Protein AF-A0A509EES0-F1 (afdb_monomer)

Sequence (246 aa):
MKYTLEHSQSNIVMNLSTSIITVLLTFLCTGLMANWLIQRWQYRNWLNQQRFLGAEKQYEALKAVADDISKVSAKRLSAMFRVLSALDQSADRLEERRKIYSDAVDEWNQNINSFQYKTTLYFNWGMTQRLEHDINENFVKIGGRIERNIRIKQINDQAKISDKQEILSQLFKLQGILGNFHRDMLNVVLQKQASTYQGVEIGYNESDLQYFSTWQLIKALFITRVELFRIVLTSFELEKPARRRH

Mean predicted aligned error: 11.15 Å

Nearest PDB structures (foldseek):
  3ja6-assembly1_I  TM=2.859E-01  e=3.454E+00  Escherichia coli
  6ixg-assembly2_B  TM=2.401E-01  e=4.022E+00  Homo sapiens

Foldseek 3Di:
DVVVVVVVVVVVVVVVVVVVVVVVVCCVVCVVVVVVVVVVVVVVVVVVVVVLVVLVVLLVLLVVLLVLCLVLLVQLLVLLVLLLVCLLPDPVSNVVSVVSNVVSVVSCVVCLVVSLVSCCVNPNNVLSCCCVPVAVVLSVVLVVLSVVSSVVCVVPVPDDDPCSVVSVVSSVVNVVSSVVSSVVSVVSSVVSVCLSPVADKDFPDPVCVQLDDPVLVVVLVVDPDSRPDIDGHHPVSVVDRNDDDD

Secondary structure (DSSP, 8-state):
-HHHHHHHHHHHHHHHHHHHHHHHHHHHHHHHHHHHHHHHHHHHHHHHHHHHHHHHHHHHHHHHHHHHHHHHHHHHHHHHHHHHHHTTS-HHHHHHHHHHHHHHHHHHHHHHHHHHHHHHHHT-HHHHHHIIIIIIHHHHHHHHHHHHHHHHHHH-TT---TTHHHHHHHHHHHHHHHHHHHHHHHHHHHHHHIIIII-EEEES-GGGGGGS-HHHHHHHTT-S-GGG-EEEE-HHHHTS------

pLDDT: mean 85.59, std 13.34, range [32.16, 98.5]

Structure (mmCIF, N/CA/C/O backbone):
data_AF-A0A509EES0-F1
#
_entry.id   AF-A0A509EES0-F1
#
loop_
_atom_site.group_PDB
_atom_site.id
_atom_site.type_symbol
_atom_site.label_atom_id
_atom_site.label_alt_id
_atom_site.label_comp_id
_atom_site.label_asym_id
_atom_site.label_entity_id
_atom_site.label_seq_id
_atom_site.pdbx_PDB_ins_code
_atom_site.Cartn_x
_atom_site.Cartn_y
_atom_site.Cartn_z
_atom_site.occupancy
_atom_site.B_iso_or_equiv
_atom_site.auth_seq_id
_atom_site.auth_comp_id
_atom_site.auth_asym_id
_atom_site.auth_atom_id
_atom_site.pdbx_PDB_model_num
ATOM 1 N N . MET A 1 1 ? 76.325 8.258 -63.175 1.00 55.00 1 MET A N 1
ATOM 2 C CA . MET A 1 1 ? 76.206 8.164 -61.700 1.00 55.00 1 MET A CA 1
ATOM 3 C C . MET A 1 1 ? 75.309 9.248 -61.077 1.00 55.00 1 MET A C 1
ATOM 5 O O . MET A 1 1 ? 74.627 8.934 -60.116 1.00 55.00 1 MET A O 1
ATOM 9 N N . LYS A 1 2 ? 75.233 10.481 -61.622 1.00 51.97 2 LYS A N 1
ATOM 10 C CA . LYS A 1 2 ? 74.296 11.534 -61.153 1.00 51.97 2 LYS A CA 1
ATOM 11 C C . LYS A 1 2 ? 72.806 11.241 -61.431 1.00 51.97 2 LYS A C 1
ATOM 13 O O . LYS A 1 2 ? 71.990 11.374 -60.531 1.00 51.97 2 LYS A O 1
ATOM 18 N N . TYR A 1 3 ? 72.474 10.738 -62.624 1.00 51.16 3 TYR A N 1
ATOM 19 C CA . TYR A 1 3 ? 71.086 10.443 -63.032 1.00 51.16 3 TYR A CA 1
ATOM 20 C C . TYR A 1 3 ? 70.370 9.388 -62.163 1.00 51.16 3 TYR A C 1
ATOM 22 O O . TYR A 1 3 ? 69.174 9.485 -61.913 1.00 51.16 3 TYR A O 1
ATOM 30 N N . THR A 1 4 ? 71.098 8.391 -61.653 1.00 53.81 4 THR A N 1
ATOM 31 C CA . THR A 1 4 ? 70.551 7.338 -60.780 1.00 53.81 4 THR A CA 1
ATOM 32 C C . THR A 1 4 ? 70.280 7.822 -59.352 1.00 53.81 4 THR A C 1
ATOM 34 O O . THR A 1 4 ? 69.382 7.305 -58.695 1.00 53.81 4 THR A O 1
ATOM 37 N N . LEU A 1 5 ? 71.014 8.835 -58.875 1.00 53.72 5 LEU A N 1
ATOM 38 C CA . LEU A 1 5 ? 70.819 9.418 -57.543 1.00 53.72 5 LEU A CA 1
ATOM 39 C C . LEU A 1 5 ? 69.618 10.376 -57.504 1.00 53.72 5 LEU A C 1
ATOM 41 O O . LEU A 1 5 ? 68.855 10.335 -56.544 1.00 53.72 5 LEU A O 1
ATOM 45 N N . GLU A 1 6 ? 69.388 11.165 -58.557 1.00 54.53 6 GLU A N 1
ATOM 46 C CA . GLU A 1 6 ? 68.224 12.066 -58.646 1.00 54.53 6 GLU A CA 1
ATOM 47 C C . GLU A 1 6 ? 66.898 11.305 -58.803 1.00 54.53 6 GLU A C 1
ATOM 49 O O . GLU A 1 6 ? 65.918 11.636 -58.136 1.00 54.53 6 GLU A O 1
ATOM 54 N N . HIS A 1 7 ? 66.864 10.229 -59.600 1.00 55.75 7 HIS A N 1
ATOM 55 C CA . HIS A 1 7 ? 65.686 9.351 -59.679 1.00 55.75 7 HIS A CA 1
ATOM 56 C C . HIS A 1 7 ? 65.427 8.598 -58.367 1.00 55.75 7 HIS A C 1
ATOM 58 O O . HIS A 1 7 ? 64.277 8.454 -57.951 1.00 55.75 7 HIS A O 1
ATOM 64 N N . SER A 1 8 ? 66.483 8.166 -57.670 1.00 55.56 8 SER A N 1
ATOM 65 C CA . SER A 1 8 ? 66.342 7.548 -56.349 1.00 55.56 8 SER A CA 1
ATOM 66 C C . SER A 1 8 ? 65.801 8.536 -55.310 1.00 55.56 8 SER A C 1
ATOM 68 O O . SER A 1 8 ? 64.933 8.164 -54.527 1.00 55.56 8 SER A O 1
ATOM 70 N N . GLN A 1 9 ? 66.269 9.789 -55.299 1.00 57.28 9 GLN A N 1
ATOM 71 C CA . GLN A 1 9 ? 65.774 10.814 -54.372 1.00 57.28 9 GLN A CA 1
ATOM 72 C C . GLN A 1 9 ? 64.338 11.254 -54.694 1.00 57.28 9 GLN A C 1
ATOM 74 O O . GLN A 1 9 ? 63.533 11.401 -53.776 1.00 57.28 9 GLN A O 1
ATOM 79 N N . SER A 1 10 ? 63.981 11.384 -55.976 1.00 60.41 10 SER A N 1
ATOM 80 C CA . SER A 1 10 ? 62.613 11.690 -56.417 1.00 60.41 10 SER A CA 1
ATOM 81 C C . SER A 1 10 ? 61.603 10.627 -55.960 1.00 60.41 10 SER A C 1
ATOM 83 O O . SER A 1 10 ? 60.573 10.970 -55.379 1.00 60.41 10 SER A O 1
ATOM 85 N N . ASN A 1 11 ? 61.930 9.341 -56.117 1.00 60.84 11 ASN A N 1
ATOM 86 C CA . ASN A 1 11 ? 61.068 8.240 -55.678 1.00 60.84 11 ASN A CA 1
ATOM 87 C C . ASN A 1 11 ? 60.929 8.163 -54.148 1.00 60.84 11 ASN A C 1
ATOM 89 O O . ASN A 1 11 ? 59.848 7.865 -53.644 1.00 60.84 11 ASN A O 1
ATOM 93 N N . ILE A 1 12 ? 61.988 8.471 -53.390 1.00 61.66 12 ILE A N 1
ATOM 94 C CA . ILE A 1 12 ? 61.930 8.521 -51.918 1.00 61.66 12 ILE A CA 1
ATOM 95 C C . ILE A 1 12 ? 60.986 9.637 -51.451 1.00 61.66 12 ILE A C 1
ATOM 97 O O . ILE A 1 12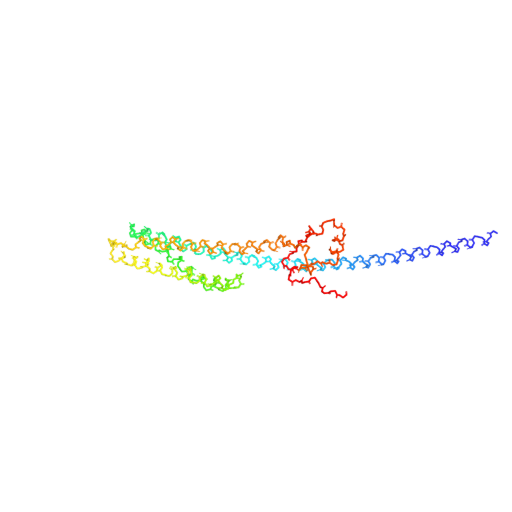 ? 60.141 9.398 -50.590 1.00 61.66 12 ILE A O 1
ATOM 101 N N . VAL A 1 13 ? 61.071 10.832 -52.041 1.00 62.31 13 VAL A N 1
ATOM 102 C CA . VAL A 1 13 ? 60.193 11.964 -51.695 1.00 62.31 13 VAL A CA 1
ATOM 103 C C . VAL A 1 13 ? 58.735 11.687 -52.087 1.00 62.31 13 VAL A C 1
ATOM 105 O O . VAL A 1 13 ? 57.824 12.021 -51.331 1.00 62.31 13 VAL A O 1
ATOM 108 N N . MET A 1 14 ? 58.501 11.022 -53.223 1.00 62.16 14 MET A N 1
ATOM 109 C CA . MET A 1 14 ? 57.161 10.640 -53.692 1.00 62.16 14 MET A CA 1
ATOM 110 C C . MET A 1 14 ? 56.516 9.536 -52.825 1.00 62.16 14 MET A C 1
ATOM 112 O O . MET A 1 14 ? 55.315 9.568 -52.555 1.00 62.16 14 MET A O 1
ATOM 116 N N . ASN A 1 15 ? 57.311 8.593 -52.312 1.00 69.25 15 ASN A N 1
ATOM 117 C CA . ASN A 1 15 ? 56.849 7.567 -51.368 1.00 69.25 15 ASN A CA 1
ATOM 118 C C . ASN A 1 15 ? 56.617 8.130 -49.953 1.00 69.25 15 ASN A C 1
ATOM 120 O O . ASN A 1 15 ? 55.712 7.693 -49.238 1.00 69.25 15 ASN A O 1
ATOM 124 N N . LEU A 1 16 ? 57.406 9.126 -49.540 1.00 72.56 16 LEU A N 1
ATOM 125 C CA . LEU A 1 16 ? 57.240 9.791 -48.248 1.00 72.56 16 LEU A CA 1
ATOM 126 C C . LEU A 1 16 ? 55.964 10.647 -48.221 1.00 72.56 16 LEU A C 1
ATOM 128 O O . LEU A 1 16 ? 55.210 10.595 -47.252 1.00 72.56 16 LEU A O 1
ATOM 132 N N . SER A 1 17 ? 55.681 11.389 -49.296 1.00 76.56 17 SER A N 1
ATOM 133 C CA . SER A 1 17 ? 54.475 12.218 -49.405 1.00 76.56 17 SER A CA 1
ATOM 134 C C . SER A 1 17 ? 53.193 11.382 -49.439 1.00 76.56 17 SER A C 1
ATOM 136 O O . SER A 1 17 ? 52.249 11.682 -48.710 1.00 76.56 17 SER A O 1
ATOM 138 N N . THR A 1 18 ? 53.174 10.282 -50.194 1.00 81.50 18 THR A N 1
ATOM 139 C CA . THR A 1 18 ? 52.048 9.331 -50.208 1.00 81.50 18 THR A CA 1
ATOM 140 C C . THR A 1 18 ? 51.841 8.654 -48.851 1.00 81.50 18 THR A C 1
ATOM 142 O O . THR A 1 18 ? 50.700 8.523 -48.406 1.00 81.50 18 THR A O 1
ATOM 145 N N . SER A 1 19 ? 52.915 8.307 -48.135 1.00 80.69 19 SER A N 1
ATOM 146 C CA . SER A 1 19 ? 52.828 7.745 -46.778 1.00 80.69 19 SER A CA 1
ATOM 147 C C . SER A 1 19 ? 52.247 8.745 -45.773 1.00 80.69 19 SER A C 1
ATOM 149 O O . SER A 1 19 ? 51.333 8.404 -45.026 1.00 80.69 19 SER A O 1
ATOM 151 N N . ILE A 1 20 ? 52.712 9.999 -45.790 1.00 84.06 20 ILE A N 1
ATOM 152 C CA . ILE A 1 20 ? 52.204 11.068 -44.913 1.00 84.06 20 ILE A CA 1
ATOM 153 C C . ILE A 1 20 ? 50.717 11.337 -45.184 1.00 84.06 20 ILE A C 1
ATOM 155 O O . ILE A 1 20 ? 49.924 11.425 -44.246 1.00 84.06 20 ILE A O 1
ATOM 159 N N . ILE A 1 21 ? 50.323 11.409 -46.458 1.00 84.81 21 ILE A N 1
ATOM 160 C CA . ILE A 1 21 ? 48.924 11.594 -46.866 1.00 84.81 21 ILE A CA 1
ATOM 161 C C . ILE A 1 21 ? 48.061 10.415 -46.403 1.00 84.81 21 ILE A C 1
ATOM 163 O O . ILE A 1 21 ? 46.971 10.627 -45.876 1.00 84.81 21 ILE A O 1
ATOM 167 N N . THR A 1 22 ? 48.554 9.182 -46.534 1.00 84.25 22 THR A N 1
ATOM 168 C CA . THR A 1 22 ? 47.832 7.973 -46.104 1.00 84.25 22 THR A CA 1
ATOM 169 C C . THR A 1 22 ? 47.653 7.935 -44.588 1.00 84.25 22 THR A C 1
ATOM 171 O O . THR A 1 22 ? 46.562 7.625 -44.110 1.00 84.25 22 THR A O 1
ATOM 174 N N . VAL A 1 23 ? 48.678 8.306 -43.815 1.00 84.75 23 VAL A N 1
ATOM 175 C CA . VAL A 1 23 ? 48.591 8.410 -42.349 1.00 84.75 23 VAL A CA 1
ATOM 176 C C . VAL A 1 23 ? 47.583 9.485 -41.936 1.00 84.75 23 VAL A C 1
ATOM 178 O O . VAL A 1 23 ? 46.737 9.221 -41.083 1.00 84.75 23 VAL A O 1
ATOM 181 N N . LEU A 1 24 ? 47.602 10.658 -42.577 1.00 85.12 24 LEU A N 1
ATOM 182 C CA . LEU A 1 24 ? 46.637 11.735 -42.322 1.00 85.12 24 LEU A CA 1
ATOM 183 C C . LEU A 1 24 ? 45.200 11.327 -42.668 1.00 85.12 24 LEU A C 1
ATOM 185 O O . LEU A 1 24 ? 44.293 11.546 -41.866 1.00 85.12 24 LEU A O 1
ATOM 189 N N . LEU A 1 25 ? 44.985 10.696 -43.824 1.00 82.75 25 LEU A N 1
ATOM 190 C CA . LEU A 1 25 ? 43.675 10.185 -44.237 1.00 82.75 25 LEU A CA 1
ATOM 191 C C . LEU A 1 25 ? 43.171 9.094 -43.295 1.00 82.75 25 LEU A C 1
ATOM 193 O O . LEU A 1 25 ? 42.002 9.110 -42.917 1.00 82.75 25 LEU A O 1
ATOM 197 N N . THR A 1 26 ? 44.046 8.182 -42.871 1.00 82.56 26 THR A N 1
ATOM 198 C CA . THR A 1 26 ? 43.695 7.114 -41.927 1.00 82.56 26 THR A CA 1
ATOM 199 C C . THR A 1 26 ? 43.352 7.696 -40.561 1.00 82.56 26 THR A C 1
ATOM 201 O O . THR A 1 26 ? 42.361 7.289 -39.959 1.00 82.56 26 THR A O 1
ATOM 204 N N . PHE A 1 27 ? 44.109 8.687 -40.086 1.00 83.25 27 PHE A N 1
ATOM 205 C CA . PHE A 1 27 ? 43.839 9.384 -38.831 1.00 83.25 27 PHE A CA 1
ATOM 206 C C . PHE A 1 27 ? 42.516 10.156 -38.876 1.00 83.25 27 PHE A C 1
ATOM 208 O O . PHE A 1 27 ? 41.719 10.052 -37.947 1.00 83.25 27 PHE A O 1
ATOM 215 N N . LEU A 1 28 ? 42.234 10.868 -39.970 1.00 82.38 28 LEU A N 1
ATOM 216 C CA . LEU A 1 28 ? 40.969 11.578 -40.157 1.00 82.38 28 LEU A CA 1
ATOM 217 C C . LEU A 1 28 ? 39.788 10.611 -40.253 1.00 82.38 28 LEU A C 1
ATOM 219 O O . LEU A 1 28 ? 38.801 10.792 -39.548 1.00 82.38 28 LEU A O 1
ATOM 223 N N . CYS A 1 29 ? 39.889 9.554 -41.061 1.00 79.06 29 CYS A N 1
ATOM 224 C CA . CYS A 1 29 ? 38.816 8.570 -41.193 1.00 79.06 29 CYS A CA 1
ATOM 225 C C . CYS A 1 29 ? 38.572 7.839 -39.870 1.00 79.06 29 CYS A C 1
ATOM 227 O O . CYS A 1 29 ? 37.435 7.761 -39.413 1.00 79.06 29 CYS A O 1
ATOM 229 N N . THR A 1 30 ? 39.631 7.369 -39.208 1.00 84.44 30 THR A N 1
ATOM 230 C CA . THR A 1 30 ? 39.516 6.651 -37.931 1.00 84.44 30 THR A CA 1
ATOM 231 C C . THR A 1 30 ? 39.024 7.577 -36.826 1.00 84.44 30 THR A C 1
ATOM 233 O O . THR A 1 30 ? 38.130 7.199 -36.080 1.00 84.44 30 THR A O 1
ATOM 236 N N . GLY A 1 31 ? 39.540 8.804 -36.739 1.00 82.88 31 GLY A N 1
ATOM 237 C CA . GLY A 1 31 ? 39.134 9.789 -35.738 1.00 82.88 31 GLY A CA 1
ATOM 238 C C . GLY A 1 31 ? 37.682 10.230 -35.905 1.00 82.88 31 GLY A C 1
ATOM 239 O O . GLY A 1 31 ? 36.932 10.239 -34.930 1.00 82.88 31 GLY A O 1
ATOM 240 N N . LEU A 1 32 ? 37.247 10.525 -37.134 1.00 85.44 32 LEU A N 1
ATOM 241 C CA . LEU A 1 32 ? 35.862 10.907 -37.417 1.00 85.44 32 LEU A CA 1
ATOM 242 C C . LEU A 1 32 ? 34.896 9.736 -37.208 1.00 85.44 32 LEU A C 1
ATOM 244 O O . LEU A 1 32 ? 33.858 9.921 -36.572 1.00 85.44 32 LEU A O 1
ATOM 248 N N . MET A 1 33 ? 35.238 8.529 -37.673 1.00 81.62 33 MET A N 1
ATOM 249 C CA . MET A 1 33 ? 34.402 7.339 -37.474 1.00 81.62 33 MET A CA 1
ATOM 250 C C . MET A 1 33 ? 34.337 6.924 -36.003 1.00 81.62 33 MET A C 1
ATOM 252 O O . MET A 1 33 ? 33.251 6.617 -35.511 1.00 81.62 33 MET A O 1
ATOM 256 N N . ALA A 1 34 ? 35.461 6.952 -35.282 1.00 81.38 34 ALA A N 1
ATOM 257 C CA . ALA A 1 34 ? 35.501 6.648 -33.855 1.00 81.38 34 ALA A CA 1
ATOM 258 C C . ALA A 1 34 ? 34.699 7.678 -33.058 1.00 81.38 34 ALA A C 1
ATOM 260 O O . ALA A 1 34 ? 33.857 7.295 -32.250 1.00 81.38 34 ALA A O 1
ATOM 261 N N . ASN A 1 35 ? 34.887 8.973 -33.324 1.00 88.00 35 ASN A N 1
ATOM 262 C CA . ASN A 1 35 ? 34.137 10.031 -32.653 1.00 88.00 35 ASN A CA 1
ATOM 263 C C . ASN A 1 35 ? 32.631 9.922 -32.937 1.00 88.00 35 ASN A C 1
ATOM 265 O O . ASN A 1 35 ? 31.824 9.980 -32.013 1.00 88.00 35 ASN A O 1
ATOM 269 N N . TRP A 1 36 ? 32.238 9.675 -34.189 1.00 85.06 36 TRP A N 1
ATOM 270 C CA . TRP A 1 36 ? 30.836 9.462 -34.548 1.00 85.06 36 TRP A CA 1
ATOM 271 C C . TRP A 1 36 ? 30.230 8.240 -33.843 1.00 85.06 36 TRP A C 1
ATOM 273 O O . TRP A 1 36 ? 29.123 8.315 -33.301 1.00 85.06 36 TRP A O 1
ATOM 283 N N . LEU A 1 37 ? 30.962 7.122 -33.796 1.00 85.06 37 LEU A N 1
ATOM 284 C CA . LEU A 1 37 ? 30.531 5.905 -33.108 1.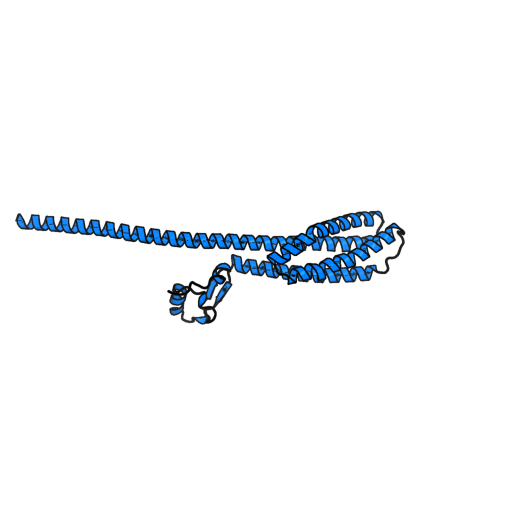00 85.06 37 LEU A CA 1
ATOM 285 C C . LEU A 1 37 ? 30.375 6.142 -31.600 1.00 85.06 37 LEU A C 1
ATOM 287 O O . LEU A 1 37 ? 29.356 5.755 -31.024 1.00 85.06 37 LEU A O 1
ATOM 291 N N . ILE A 1 38 ? 31.351 6.812 -30.979 1.00 84.81 38 ILE A N 1
ATOM 292 C CA . ILE A 1 38 ? 31.336 7.172 -29.557 1.00 84.81 38 ILE A CA 1
ATOM 293 C C . ILE A 1 38 ? 30.139 8.071 -29.258 1.00 84.81 38 ILE A C 1
ATOM 295 O O . ILE A 1 38 ? 29.371 7.760 -28.352 1.00 84.81 38 ILE A O 1
ATOM 299 N N . GLN A 1 39 ? 29.920 9.130 -30.038 1.00 83.19 39 GLN A N 1
ATOM 300 C CA . GLN A 1 39 ? 28.789 10.041 -29.844 1.00 83.19 39 GLN A CA 1
ATOM 301 C C . GLN A 1 39 ? 27.448 9.318 -29.971 1.00 83.19 39 GLN A C 1
ATOM 303 O O . GLN A 1 39 ? 26.553 9.496 -29.143 1.00 83.19 39 GLN A O 1
ATOM 308 N N . ARG A 1 40 ? 27.304 8.445 -30.974 1.00 77.50 40 ARG A N 1
ATOM 309 C CA . ARG A 1 40 ? 26.074 7.670 -31.163 1.00 77.50 40 ARG A CA 1
ATOM 310 C C . ARG A 1 40 ? 25.836 6.680 -30.023 1.00 77.50 40 ARG A C 1
ATOM 312 O O . ARG A 1 40 ? 24.689 6.490 -29.612 1.00 77.50 40 ARG A O 1
ATOM 319 N N . TRP A 1 41 ? 26.897 6.072 -29.498 1.00 75.38 41 TRP A N 1
ATOM 320 C CA . TRP A 1 41 ? 26.831 5.190 -28.335 1.00 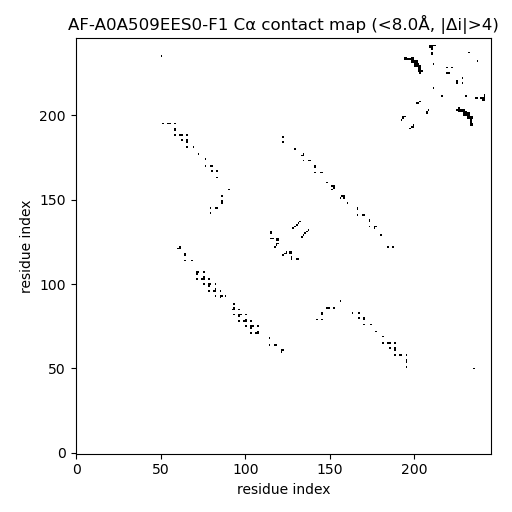75.38 41 TRP A CA 1
ATOM 321 C C . TRP A 1 41 ? 26.489 5.955 -27.050 1.00 75.38 41 TRP A C 1
ATOM 323 O O . TRP A 1 41 ? 25.576 5.546 -26.333 1.00 75.38 41 TRP A O 1
ATOM 333 N N . GLN A 1 42 ? 27.133 7.100 -26.804 1.00 77.06 42 GLN A N 1
ATOM 334 C CA . GLN A 1 42 ? 26.853 7.979 -25.665 1.00 77.06 42 GLN A CA 1
ATOM 335 C C . GLN A 1 42 ? 25.407 8.471 -25.674 1.00 77.06 42 GLN A C 1
ATOM 337 O O . GLN A 1 42 ? 24.722 8.360 -24.661 1.00 77.06 42 GLN A O 1
ATOM 342 N N . TYR A 1 43 ? 24.904 8.931 -26.822 1.00 76.75 43 TYR A N 1
ATOM 343 C CA . TYR A 1 43 ? 23.514 9.365 -26.953 1.00 76.75 43 TYR A CA 1
ATOM 344 C C . TYR A 1 43 ? 22.521 8.233 -26.650 1.00 76.75 43 TYR A C 1
ATOM 346 O O . TYR A 1 43 ? 21.537 8.435 -25.937 1.00 76.75 43 TYR A O 1
ATOM 354 N N . ARG A 1 44 ? 22.785 7.017 -27.150 1.00 71.50 44 ARG A N 1
ATOM 355 C CA . ARG A 1 44 ? 21.942 5.846 -26.864 1.00 71.50 44 ARG A CA 1
ATOM 356 C C . ARG A 1 44 ? 21.953 5.491 -25.377 1.00 71.50 44 ARG A C 1
ATOM 358 O O . ARG A 1 44 ? 20.893 5.236 -24.813 1.00 71.50 44 ARG A O 1
ATOM 365 N N . ASN A 1 45 ? 23.125 5.496 -24.749 1.00 71.62 45 ASN A N 1
ATOM 366 C CA . ASN A 1 45 ? 23.251 5.218 -23.322 1.00 71.62 45 ASN A CA 1
ATOM 367 C C . ASN A 1 45 ? 22.550 6.279 -22.474 1.00 71.62 45 ASN A C 1
ATOM 369 O O . ASN A 1 45 ? 21.819 5.921 -21.558 1.00 71.62 45 ASN A O 1
ATOM 373 N N . TRP A 1 46 ? 22.707 7.558 -22.817 1.00 76.00 46 TRP A N 1
ATOM 374 C CA . TRP A 1 46 ? 22.023 8.659 -22.142 1.00 76.00 46 TRP A CA 1
ATOM 375 C C . TRP A 1 46 ? 20.497 8.513 -22.218 1.00 76.00 46 TRP A C 1
ATOM 377 O O . TRP A 1 46 ? 19.812 8.616 -21.204 1.00 76.00 46 TRP A O 1
ATOM 387 N N . LEU A 1 47 ? 19.951 8.181 -23.395 1.00 73.88 47 LEU A N 1
ATOM 388 C CA . LEU A 1 47 ? 18.517 7.916 -23.540 1.00 73.88 47 LEU A CA 1
ATOM 389 C 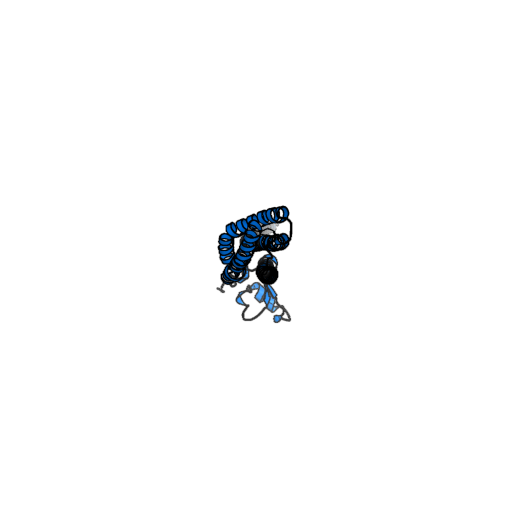C . LEU A 1 47 ? 18.043 6.748 -22.664 1.00 73.88 47 LEU A C 1
ATOM 391 O O . LEU A 1 47 ? 16.957 6.824 -22.091 1.00 73.88 47 LEU A O 1
ATOM 395 N N . ASN A 1 48 ? 18.827 5.674 -22.575 1.00 72.12 48 ASN A N 1
ATOM 396 C CA . ASN A 1 48 ? 18.492 4.521 -21.742 1.00 72.12 48 ASN A CA 1
ATOM 397 C C . ASN A 1 48 ? 18.548 4.872 -20.249 1.00 72.12 48 ASN A C 1
ATOM 399 O O . ASN A 1 48 ? 17.628 4.522 -19.516 1.00 72.12 48 ASN A O 1
ATOM 403 N N . GLN A 1 49 ? 19.560 5.630 -19.817 1.00 75.06 49 GLN A N 1
ATOM 404 C CA . GLN A 1 49 ? 19.658 6.145 -18.448 1.00 75.06 49 GLN A CA 1
ATOM 405 C C . GLN A 1 49 ? 18.455 7.022 -18.091 1.00 75.06 49 GLN A C 1
ATOM 407 O O . GLN A 1 49 ? 17.842 6.828 -17.047 1.00 75.06 49 GLN A O 1
ATOM 412 N N . GLN A 1 50 ? 18.052 7.932 -18.981 1.00 78.44 50 GLN A N 1
ATOM 413 C CA . GLN A 1 50 ? 16.912 8.814 -18.726 1.00 78.44 50 GLN A CA 1
ATOM 414 C C . GLN A 1 50 ? 15.589 8.044 -18.606 1.00 78.44 50 GLN A C 1
ATOM 416 O O . GLN A 1 50 ? 14.742 8.380 -17.778 1.00 78.44 50 GLN A O 1
ATOM 421 N N . ARG A 1 51 ? 15.401 6.997 -19.417 1.00 76.31 51 ARG A N 1
ATOM 422 C CA . ARG A 1 51 ? 14.222 6.122 -19.323 1.00 76.31 51 ARG A CA 1
ATOM 423 C C . ARG A 1 51 ? 14.226 5.298 -18.047 1.00 76.31 51 ARG A C 1
ATOM 425 O O . ARG A 1 51 ? 13.184 5.195 -17.409 1.00 76.31 51 ARG A O 1
ATOM 432 N N . PHE A 1 52 ? 15.383 4.757 -17.675 1.00 78.75 52 PHE A N 1
ATOM 433 C CA . PHE A 1 52 ? 15.555 4.032 -16.424 1.00 78.75 52 PHE A CA 1
ATOM 434 C C . PHE A 1 52 ? 15.194 4.913 -15.222 1.00 78.75 52 PHE A C 1
ATOM 436 O O . PHE A 1 52 ? 14.340 4.523 -14.437 1.00 78.75 52 PHE A O 1
ATOM 443 N N . LEU A 1 53 ? 15.725 6.139 -15.150 1.00 81.19 53 LEU A N 1
ATOM 444 C CA . LEU A 1 53 ? 15.388 7.105 -14.094 1.00 81.19 53 LEU A CA 1
ATOM 445 C C . LEU A 1 53 ? 13.883 7.413 -14.041 1.00 81.19 53 LEU A C 1
ATOM 447 O O . LEU A 1 53 ? 13.299 7.544 -12.966 1.00 81.19 53 LEU A O 1
ATOM 451 N N . GLY A 1 54 ? 13.232 7.514 -15.203 1.00 83.50 54 GLY A N 1
ATOM 452 C CA . GLY A 1 54 ? 11.781 7.679 -15.281 1.00 83.50 54 GLY A CA 1
ATOM 453 C C . GLY A 1 54 ? 11.012 6.480 -14.713 1.00 83.50 54 GLY A C 1
ATOM 454 O O . GLY A 1 54 ? 10.078 6.665 -13.932 1.00 83.50 54 GLY A O 1
ATOM 455 N N . ALA A 1 55 ? 11.410 5.261 -15.082 1.00 83.50 55 ALA A N 1
ATOM 456 C CA . ALA A 1 55 ? 10.798 4.021 -14.605 1.00 83.50 55 ALA A CA 1
ATOM 457 C C . ALA A 1 55 ? 11.036 3.796 -13.104 1.00 83.50 55 ALA A C 1
ATOM 459 O O . ALA A 1 55 ? 10.104 3.443 -12.386 1.00 83.50 55 ALA A O 1
ATOM 460 N N . GLU A 1 56 ? 12.244 4.081 -12.622 1.00 86.38 56 GLU A N 1
ATOM 461 C CA . GLU A 1 56 ? 12.610 4.045 -11.207 1.00 86.38 56 GLU A CA 1
ATOM 462 C C . GLU A 1 56 ? 11.749 5.011 -10.390 1.00 86.38 56 GLU A C 1
ATOM 464 O O . GLU A 1 56 ? 11.157 4.618 -9.389 1.00 86.38 56 GLU A O 1
ATOM 469 N N . LYS A 1 57 ? 11.556 6.247 -10.867 1.00 89.31 57 LYS A N 1
ATOM 470 C CA . LYS A 1 57 ? 10.671 7.213 -10.204 1.00 89.31 57 LYS A CA 1
ATOM 471 C C . LYS A 1 57 ? 9.219 6.728 -10.131 1.00 89.31 57 LYS A C 1
ATOM 473 O O . LYS A 1 57 ? 8.555 6.948 -9.121 1.00 89.31 57 LYS A O 1
ATOM 478 N N . GLN A 1 58 ? 8.713 6.087 -11.188 1.00 88.50 58 GLN A N 1
ATOM 479 C CA . GLN A 1 58 ? 7.371 5.491 -11.174 1.00 88.50 58 GLN A CA 1
ATOM 480 C C . GLN A 1 58 ? 7.276 4.328 -10.184 1.00 88.50 58 GLN A C 1
ATOM 482 O O . GLN A 1 58 ? 6.276 4.215 -9.481 1.00 88.50 58 GLN A O 1
ATOM 487 N N . TYR A 1 59 ? 8.299 3.475 -10.135 1.00 91.62 59 TYR A N 1
ATOM 488 C CA . TYR A 1 59 ? 8.384 2.363 -9.195 1.00 91.62 59 TYR A CA 1
ATOM 489 C C . TYR A 1 59 ? 8.407 2.852 -7.740 1.00 91.62 59 TYR A C 1
ATOM 491 O O . TYR A 1 59 ? 7.607 2.385 -6.934 1.00 91.62 59 TYR A O 1
ATOM 499 N N . GLU A 1 60 ? 9.247 3.834 -7.415 1.00 93.44 60 GLU A N 1
ATOM 500 C CA . GLU A 1 60 ? 9.311 4.407 -6.067 1.00 93.44 60 GLU A CA 1
ATOM 501 C C . GLU A 1 60 ? 7.989 5.079 -5.672 1.00 93.44 60 GLU A C 1
ATOM 503 O O . GLU A 1 60 ? 7.515 4.908 -4.551 1.00 93.44 60 GLU A O 1
ATOM 508 N N . ALA A 1 61 ? 7.331 5.779 -6.603 1.00 93.56 61 ALA A N 1
ATOM 509 C CA . ALA A 1 61 ? 6.009 6.347 -6.354 1.00 93.56 61 ALA A CA 1
ATOM 510 C C . ALA A 1 61 ? 4.952 5.260 -6.094 1.00 93.56 61 ALA A C 1
ATOM 512 O O . ALA A 1 61 ? 4.191 5.362 -5.136 1.00 93.56 61 ALA A O 1
ATOM 513 N N . LEU A 1 62 ? 4.926 4.201 -6.908 1.00 95.12 62 LEU A N 1
ATOM 514 C CA . LEU A 1 62 ? 4.032 3.054 -6.742 1.00 95.12 62 LEU A CA 1
ATOM 515 C C . LEU A 1 62 ? 4.233 2.372 -5.378 1.00 95.12 62 LEU A C 1
ATOM 517 O O . LEU A 1 62 ? 3.263 2.105 -4.666 1.00 95.12 62 LEU A O 1
ATOM 521 N N . LYS A 1 63 ? 5.492 2.125 -5.006 1.00 96.38 63 LYS A N 1
ATOM 522 C CA . LYS A 1 63 ? 5.876 1.536 -3.721 1.00 96.38 63 LYS A CA 1
ATOM 523 C C . LYS A 1 63 ? 5.436 2.412 -2.551 1.00 96.38 63 LYS A C 1
ATOM 525 O O . LYS A 1 63 ? 4.791 1.911 -1.637 1.00 96.38 63 LYS A O 1
ATOM 530 N N . ALA A 1 64 ? 5.707 3.715 -2.614 1.00 96.75 64 ALA A N 1
ATOM 531 C CA . ALA A 1 64 ? 5.304 4.656 -1.573 1.00 96.75 64 ALA A CA 1
ATOM 532 C C . ALA A 1 64 ? 3.782 4.657 -1.357 1.00 96.75 64 ALA A C 1
ATOM 534 O O . ALA A 1 64 ? 3.321 4.661 -0.220 1.00 96.75 64 ALA A O 1
ATOM 535 N N . VAL A 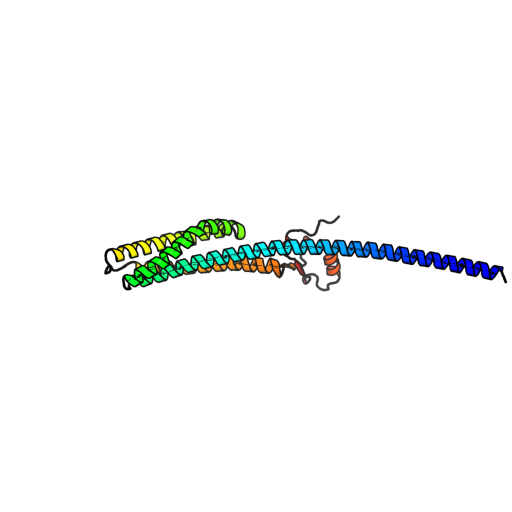1 65 ? 2.988 4.583 -2.432 1.00 96.69 65 VAL A N 1
ATOM 536 C CA . VAL A 1 65 ? 1.523 4.488 -2.328 1.00 96.69 65 VAL A CA 1
ATOM 537 C C . VAL A 1 65 ? 1.089 3.191 -1.644 1.00 96.69 65 VAL A C 1
ATOM 539 O O . VAL A 1 65 ? 0.225 3.235 -0.768 1.00 96.69 65 VAL A O 1
ATOM 542 N N . ALA A 1 66 ? 1.683 2.051 -2.012 1.00 96.94 66 ALA A N 1
ATOM 543 C CA . ALA A 1 66 ? 1.385 0.769 -1.374 1.00 96.94 66 ALA A CA 1
ATOM 544 C C . ALA A 1 66 ? 1.714 0.790 0.128 1.00 96.94 66 ALA A C 1
ATOM 546 O O . ALA A 1 66 ? 0.902 0.344 0.946 1.00 96.94 66 ALA A O 1
ATOM 547 N N . ASP A 1 67 ? 2.880 1.330 0.486 1.00 97.19 67 ASP A N 1
ATOM 548 C CA . ASP A 1 67 ? 3.358 1.422 1.865 1.00 97.19 67 ASP A CA 1
ATOM 549 C C . ASP A 1 67 ? 2.481 2.364 2.703 1.00 97.19 67 ASP A C 1
ATOM 551 O O . ASP A 1 67 ? 2.067 2.000 3.807 1.00 97.19 67 ASP A O 1
ATOM 555 N N . ASP A 1 68 ? 2.126 3.537 2.167 1.00 97.06 68 ASP A N 1
ATOM 556 C CA . ASP A 1 68 ? 1.258 4.512 2.835 1.00 97.06 68 ASP A CA 1
ATOM 557 C C . ASP A 1 68 ? -0.123 3.916 3.142 1.00 97.06 68 ASP A C 1
ATOM 559 O O . ASP A 1 68 ? -0.585 3.961 4.288 1.00 97.06 68 ASP A O 1
ATOM 563 N N . ILE A 1 69 ? -0.774 3.307 2.142 1.00 97.69 69 ILE A N 1
ATOM 564 C CA . ILE A 1 69 ? -2.094 2.684 2.319 1.00 97.69 69 ILE A CA 1
ATOM 565 C C . ILE A 1 69 ? -2.009 1.549 3.342 1.00 97.69 69 ILE A C 1
ATOM 567 O O . ILE A 1 69 ? -2.860 1.450 4.234 1.00 97.69 69 ILE A O 1
ATOM 571 N N . SER A 1 70 ? -0.966 0.720 3.257 1.00 97.06 70 SER A N 1
ATOM 572 C CA . SER A 1 70 ? -0.764 -0.402 4.176 1.00 97.06 70 SER A CA 1
ATOM 573 C C . SER A 1 70 ? -0.571 0.069 5.614 1.00 97.06 70 SER A C 1
ATOM 575 O O . SER A 1 70 ? -1.171 -0.479 6.540 1.00 97.06 70 SER A O 1
ATOM 577 N N . LYS A 1 71 ? 0.224 1.121 5.814 1.00 97.75 71 LYS A N 1
ATOM 578 C CA . LYS A 1 71 ? 0.515 1.689 7.130 1.00 97.75 71 LYS A CA 1
ATOM 579 C C . LYS A 1 71 ? -0.730 2.296 7.775 1.00 97.75 71 LYS A C 1
ATOM 581 O O . LYS A 1 71 ? -1.031 1.975 8.927 1.00 97.75 71 LYS A O 1
ATOM 586 N N . VAL A 1 72 ? -1.457 3.151 7.053 1.00 98.19 72 VAL A N 1
ATOM 587 C CA . VAL A 1 72 ? -2.617 3.867 7.611 1.00 98.19 72 VAL A CA 1
ATOM 588 C C . VAL A 1 72 ? -3.787 2.908 7.860 1.00 98.19 72 VAL A C 1
ATOM 590 O O . VAL A 1 72 ? -4.390 2.944 8.936 1.00 98.19 72 VAL A O 1
ATOM 593 N N . SER A 1 73 ? -4.067 1.983 6.935 1.00 97.88 73 SER A N 1
ATOM 594 C CA . SER A 1 73 ? -5.119 0.971 7.131 1.00 97.88 73 SER A CA 1
ATOM 595 C C . SER A 1 73 ? -4.811 0.026 8.298 1.00 97.88 73 SER A C 1
ATOM 597 O O . SER A 1 73 ? -5.684 -0.227 9.133 1.00 97.88 73 SER A O 1
ATOM 599 N N . ALA A 1 74 ? -3.566 -0.455 8.421 1.00 97.69 74 ALA A N 1
ATOM 600 C CA . ALA A 1 74 ? -3.156 -1.332 9.515 1.00 97.69 74 ALA A CA 1
ATOM 601 C C . ALA A 1 74 ? -3.220 -0.620 10.872 1.00 97.69 74 ALA A C 1
ATOM 603 O O . ALA A 1 74 ? -3.661 -1.216 11.861 1.00 97.69 74 ALA A O 1
ATOM 604 N N . LYS A 1 75 ? -2.833 0.663 10.928 1.00 98.25 75 LYS A N 1
ATOM 605 C CA . LYS A 1 75 ? -2.957 1.484 12.138 1.00 98.25 75 LYS A CA 1
ATOM 606 C C . LYS A 1 75 ? -4.417 1.588 12.579 1.00 98.25 75 LYS A C 1
ATOM 608 O O . LYS A 1 75 ? -4.710 1.308 13.743 1.00 98.25 75 LYS A O 1
ATOM 613 N N . ARG A 1 76 ? -5.331 1.913 11.658 1.00 98.25 76 ARG A N 1
ATOM 614 C CA . ARG A 1 76 ? -6.771 1.986 11.946 1.00 98.25 76 ARG A CA 1
ATOM 615 C C . ARG A 1 76 ? -7.327 0.648 12.421 1.00 98.25 76 ARG A C 1
ATOM 617 O O . ARG A 1 76 ? -7.976 0.601 13.464 1.00 98.25 76 ARG A O 1
ATOM 624 N N . LEU A 1 77 ? -7.029 -0.441 11.714 1.00 98.50 77 LEU A N 1
ATOM 625 C CA . LEU A 1 77 ? -7.483 -1.783 12.085 1.00 98.50 77 LEU A CA 1
ATOM 626 C C . LEU A 1 77 ? -6.997 -2.180 13.490 1.00 98.50 77 LEU A C 1
ATOM 628 O O . LEU A 1 77 ? -7.781 -2.644 14.317 1.00 98.50 77 LEU A O 1
ATOM 632 N N . SER A 1 78 ? -5.717 -1.950 13.791 1.00 98.31 78 SER A N 1
ATOM 633 C CA . SER A 1 78 ? -5.137 -2.210 15.114 1.00 98.31 78 SER A CA 1
ATOM 634 C C . SER A 1 78 ? -5.825 -1.391 16.209 1.00 98.31 78 SER A C 1
ATOM 636 O O . SER A 1 78 ? -6.156 -1.921 17.272 1.00 98.31 78 SER A O 1
ATOM 638 N N . ALA A 1 79 ? -6.109 -0.113 15.944 1.00 98.31 79 ALA A N 1
ATOM 639 C CA . ALA A 1 79 ? -6.832 0.740 16.879 1.00 98.31 79 ALA A CA 1
ATOM 640 C C . ALA A 1 79 ? -8.269 0.242 17.126 1.00 98.31 79 ALA A C 1
ATOM 642 O O . ALA A 1 79 ? -8.703 0.217 18.278 1.00 98.31 79 ALA A O 1
ATOM 643 N N . MET A 1 80 ? -8.963 -0.253 16.093 1.00 98.50 80 MET A N 1
ATOM 644 C CA . MET A 1 80 ? -10.293 -0.868 16.226 1.00 98.50 80 MET A CA 1
ATOM 645 C C . MET A 1 80 ? -10.279 -2.110 17.124 1.00 98.50 80 MET A C 1
ATOM 647 O O . MET A 1 80 ? -11.112 -2.227 18.022 1.00 98.50 80 MET A O 1
ATOM 651 N N . PHE A 1 81 ? -9.312 -3.016 16.947 1.00 98.19 81 PHE A N 1
ATOM 652 C CA . PHE A 1 81 ? -9.159 -4.174 17.838 1.00 98.19 81 PHE A CA 1
ATOM 653 C C . PHE A 1 81 ? -8.898 -3.749 19.289 1.00 98.19 81 PHE A C 1
ATOM 655 O O . PHE A 1 81 ? -9.479 -4.308 20.226 1.00 98.19 81 PHE A O 1
ATOM 662 N N . ARG A 1 82 ? -8.033 -2.747 19.487 1.00 97.19 82 ARG A N 1
ATOM 663 C CA . ARG A 1 82 ? -7.652 -2.257 20.818 1.00 97.19 82 ARG A CA 1
ATOM 664 C C . ARG A 1 82 ? -8.817 -1.594 21.543 1.00 97.19 82 ARG A C 1
ATOM 666 O O . ARG A 1 82 ? -9.031 -1.902 22.713 1.00 97.19 82 ARG A O 1
ATOM 673 N N . VAL A 1 83 ? -9.578 -0.732 20.868 1.00 97.19 83 VAL A N 1
ATOM 674 C CA . VAL A 1 83 ? -10.730 -0.060 21.485 1.00 97.19 83 VAL A CA 1
ATOM 675 C C . VAL A 1 83 ? -11.865 -1.046 21.768 1.00 97.19 83 VAL A C 1
ATOM 677 O O . VAL A 1 83 ? -12.439 -1.010 22.851 1.00 97.19 83 VAL A O 1
ATOM 680 N N . LEU A 1 84 ? -12.111 -2.019 20.880 1.00 96.31 84 LEU A N 1
ATOM 681 C CA . LEU A 1 84 ? -13.091 -3.084 21.121 1.00 96.31 84 LEU A CA 1
ATOM 682 C C . LEU A 1 84 ? -12.722 -3.935 22.347 1.00 96.31 84 LEU A C 1
ATOM 684 O O . LEU A 1 84 ? -13.582 -4.312 23.144 1.00 96.31 84 LEU A O 1
ATOM 688 N N . SER A 1 85 ? -11.433 -4.231 22.512 1.00 94.38 85 SER A N 1
ATOM 689 C CA . SER A 1 85 ? -10.922 -4.967 23.674 1.00 94.38 85 SER A CA 1
ATOM 690 C C . SER A 1 85 ? -11.044 -4.158 24.967 1.00 94.38 85 SER A C 1
ATOM 692 O O . SER A 1 85 ? -11.270 -4.737 26.027 1.00 94.38 85 SER A O 1
ATOM 694 N N . ALA A 1 86 ? -10.938 -2.830 24.881 1.00 94.56 86 ALA A N 1
ATOM 695 C CA . ALA A 1 86 ? -11.052 -1.923 26.018 1.00 94.56 86 ALA A CA 1
ATOM 696 C C . ALA A 1 86 ? -12.491 -1.700 26.504 1.00 94.56 86 ALA A C 1
ATOM 698 O O . ALA A 1 86 ? -12.664 -1.202 27.609 1.00 94.56 86 ALA A O 1
ATOM 699 N N . LEU A 1 87 ? -13.515 -2.114 25.744 1.00 92.56 87 LEU A N 1
ATOM 700 C CA . LEU A 1 87 ? -14.920 -2.005 26.173 1.00 92.56 87 LEU A CA 1
ATOM 701 C C . LEU A 1 87 ? -15.234 -2.763 27.474 1.00 92.56 87 LEU A C 1
ATOM 703 O O . LEU A 1 87 ? -16.189 -2.409 28.155 1.00 92.56 87 LEU A O 1
ATOM 707 N N . ASP A 1 88 ? -14.455 -3.793 27.816 1.00 89.38 88 ASP A N 1
ATOM 708 C CA . ASP A 1 88 ? -14.634 -4.559 29.063 1.00 89.38 88 ASP A CA 1
ATOM 709 C C . ASP A 1 88 ? -13.643 -4.131 30.163 1.00 89.38 88 ASP A C 1
ATOM 711 O O . ASP A 1 88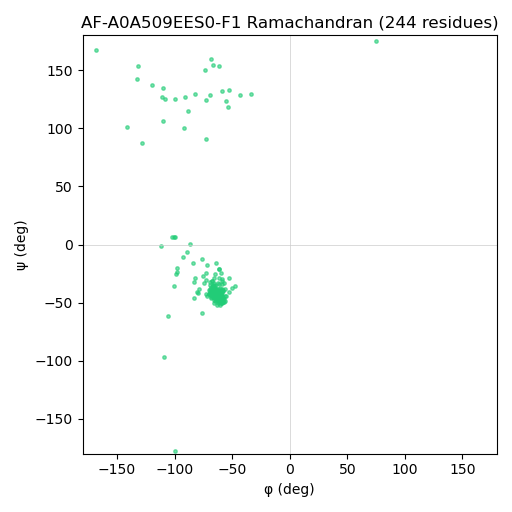 ? -13.529 -4.793 31.192 1.00 89.38 88 ASP A O 1
ATOM 715 N N . GLN A 1 89 ? -12.869 -3.067 29.927 1.00 90.00 89 GLN A N 1
ATOM 716 C CA . GLN A 1 89 ? -11.884 -2.538 30.873 1.00 90.00 89 GLN A CA 1
ATOM 717 C C . GLN A 1 89 ? -12.451 -1.323 31.620 1.00 90.00 89 GLN A C 1
ATOM 719 O O . GLN A 1 89 ? -13.604 -0.950 31.428 1.00 90.00 89 GLN A O 1
ATOM 724 N N . SER A 1 90 ? -11.641 -0.709 32.487 1.00 88.06 90 SER A N 1
ATOM 725 C CA . SER A 1 90 ? -12.027 0.517 33.190 1.00 88.06 90 SER A CA 1
ATOM 726 C C . SER A 1 90 ? -12.304 1.676 32.226 1.00 88.06 90 SER A C 1
ATOM 728 O O . SER A 1 90 ? -11.709 1.754 31.147 1.00 88.06 90 SER A O 1
ATOM 730 N N . ALA A 1 91 ? -13.149 2.618 32.653 1.00 88.25 91 ALA A N 1
ATOM 731 C CA . ALA A 1 91 ? -13.474 3.824 31.890 1.00 88.25 91 ALA A CA 1
ATOM 732 C C . ALA A 1 91 ? -12.221 4.602 31.436 1.00 88.25 91 ALA A C 1
ATOM 734 O O . ALA A 1 91 ? -12.141 5.008 30.278 1.00 88.25 91 ALA A O 1
ATOM 735 N N . ASP A 1 92 ? -11.202 4.719 32.295 1.00 90.56 92 ASP A N 1
ATOM 736 C CA . ASP A 1 92 ? -9.939 5.393 31.958 1.00 90.56 92 ASP A CA 1
ATOM 737 C C . ASP A 1 92 ? -9.199 4.708 30.798 1.00 90.56 92 ASP A C 1
ATOM 739 O O . ASP A 1 92 ? -8.740 5.362 29.858 1.00 90.56 92 ASP A O 1
ATOM 743 N N . ARG A 1 93 ? -9.118 3.369 30.832 1.00 92.75 93 ARG A N 1
ATOM 744 C CA . ARG A 1 93 ? -8.515 2.562 29.758 1.00 92.75 93 ARG A CA 1
ATOM 745 C C . ARG A 1 93 ? -9.309 2.708 28.464 1.00 92.75 93 ARG A C 1
ATOM 747 O O . ARG A 1 93 ? -8.714 2.796 27.389 1.00 92.75 93 ARG A O 1
ATOM 754 N N . LEU A 1 94 ? -10.638 2.708 28.551 1.00 93.62 94 LEU A N 1
ATOM 755 C CA . LEU A 1 94 ? -11.505 2.884 27.392 1.00 93.62 94 LEU A CA 1
ATOM 756 C C . LEU A 1 94 ? -11.300 4.261 26.752 1.00 93.62 94 LEU A C 1
ATOM 758 O O . LEU A 1 94 ? -11.138 4.333 25.535 1.00 93.62 94 LEU A O 1
ATOM 762 N N . GLU A 1 95 ? -11.236 5.329 27.545 1.00 94.31 95 GLU A N 1
ATOM 763 C CA . GLU A 1 95 ? -11.033 6.690 27.040 1.00 94.31 95 GLU A CA 1
ATOM 764 C C . GLU A 1 95 ? -9.648 6.866 26.396 1.00 94.31 95 GLU A C 1
ATOM 766 O O . GLU A 1 95 ? -9.537 7.451 25.317 1.00 94.31 95 GLU A O 1
ATOM 771 N N . GLU A 1 96 ? -8.590 6.291 26.981 1.00 96.06 96 GLU A N 1
ATOM 772 C CA . GLU A 1 96 ? -7.256 6.263 26.364 1.00 96.06 96 GLU A CA 1
ATOM 773 C C . GLU A 1 96 ? -7.294 5.593 24.979 1.00 96.06 96 GLU A C 1
ATOM 775 O O . GLU A 1 96 ? -6.807 6.142 23.985 1.00 96.06 96 GLU A O 1
ATOM 780 N N . ARG A 1 97 ? -7.904 4.404 24.882 1.00 96.69 97 ARG A N 1
ATOM 781 C CA . ARG A 1 97 ? -7.987 3.663 23.613 1.00 96.69 97 ARG A CA 1
ATOM 782 C C . ARG A 1 97 ? -8.908 4.327 22.603 1.00 96.69 97 ARG A C 1
ATOM 784 O O . ARG A 1 97 ? -8.622 4.257 21.408 1.00 96.69 97 ARG A O 1
ATOM 791 N N . ARG A 1 98 ? -9.966 4.990 23.064 1.00 96.38 98 ARG A N 1
ATOM 792 C CA . ARG A 1 98 ? -10.870 5.780 22.230 1.00 96.38 98 ARG A CA 1
ATOM 793 C C . ARG A 1 98 ? -10.135 6.932 21.553 1.00 96.38 98 ARG A C 1
ATOM 795 O O . ARG A 1 98 ? -10.326 7.109 20.356 1.00 96.38 98 ARG A O 1
ATOM 802 N N . LYS A 1 99 ? -9.269 7.663 22.263 1.00 97.31 99 LYS A N 1
ATOM 803 C CA . LYS A 1 99 ? -8.459 8.743 21.665 1.00 97.31 99 LYS A CA 1
ATOM 804 C C . LYS A 1 99 ? -7.574 8.225 20.533 1.00 97.31 99 LYS A C 1
ATOM 806 O O . LYS A 1 99 ? -7.673 8.710 19.414 1.00 97.31 99 LYS A O 1
ATOM 811 N N . ILE A 1 100 ? -6.821 7.152 20.787 1.00 97.44 100 ILE A N 1
ATOM 812 C CA . ILE A 1 100 ? -5.967 6.511 19.769 1.00 97.44 100 ILE A CA 1
ATOM 813 C C . ILE A 1 100 ? -6.791 6.043 18.558 1.00 97.44 100 ILE A C 1
ATOM 815 O O . ILE A 1 100 ? -6.336 6.127 17.418 1.00 97.44 100 ILE A O 1
ATOM 819 N N . TYR A 1 101 ? -7.992 5.513 18.801 1.00 98.31 101 TYR A N 1
ATOM 820 C CA . TYR A 1 101 ? -8.905 5.110 17.738 1.00 98.31 101 TYR A CA 1
ATOM 821 C C . TYR A 1 101 ? -9.420 6.302 16.927 1.00 98.31 101 TYR A C 1
ATOM 823 O O . TYR A 1 101 ? -9.366 6.237 15.700 1.00 98.31 101 TYR A O 1
ATOM 831 N N . SER A 1 102 ? -9.837 7.387 17.582 1.00 97.88 102 SER A N 1
ATOM 832 C CA . SER A 1 102 ? -10.258 8.628 16.923 1.00 97.88 102 SER A CA 1
ATOM 833 C C . SER A 1 102 ? -9.156 9.172 16.017 1.00 97.88 102 SER A C 1
ATOM 835 O O . SER A 1 102 ? -9.400 9.390 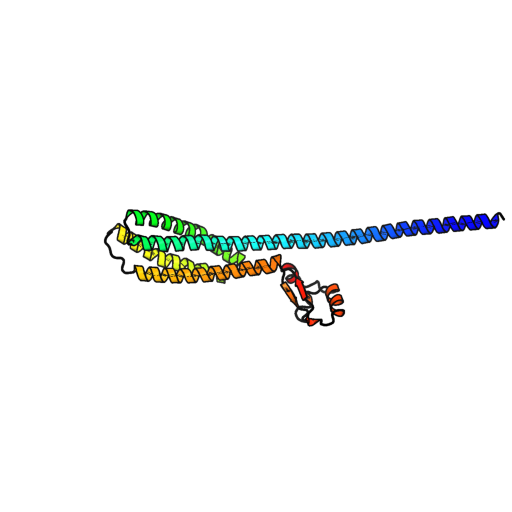14.834 1.00 97.88 102 SER A O 1
ATOM 837 N N . ASP A 1 103 ? -7.922 9.263 16.521 1.00 98.31 103 ASP A N 1
ATOM 838 C CA . ASP A 1 103 ? -6.774 9.745 15.743 1.00 98.31 103 ASP A CA 1
ATOM 839 C C . ASP A 1 103 ? -6.528 8.888 14.490 1.00 98.31 103 ASP A C 1
ATOM 841 O O . ASP A 1 103 ? -6.212 9.398 13.416 1.00 98.31 103 ASP A O 1
ATOM 845 N N . ALA A 1 104 ? -6.678 7.563 14.605 1.00 98.25 104 ALA A N 1
ATOM 846 C CA . ALA A 1 104 ? -6.501 6.653 13.476 1.00 98.25 104 ALA A CA 1
ATOM 847 C C . ALA A 1 104 ? -7.650 6.735 12.452 1.00 98.25 104 ALA A C 1
ATOM 849 O O . ALA A 1 104 ? -7.433 6.497 11.262 1.00 98.25 104 ALA A O 1
ATOM 850 N N . VAL A 1 105 ? -8.870 7.054 12.897 1.00 98.25 105 VAL A N 1
ATOM 851 C CA . VAL A 1 105 ? -10.010 7.331 12.011 1.00 98.25 105 VAL A CA 1
ATOM 852 C C . VAL A 1 105 ? -9.786 8.639 11.259 1.00 98.25 105 VAL A C 1
ATOM 854 O O . VAL A 1 105 ? -9.964 8.664 10.041 1.00 98.25 105 VAL A O 1
ATOM 857 N N . ASP A 1 106 ? -9.346 9.688 11.948 1.00 98.19 106 ASP A N 1
ATOM 858 C CA . ASP A 1 106 ? -9.075 10.991 11.340 1.00 98.19 106 ASP A CA 1
ATOM 859 C C . ASP A 1 106 ? -7.949 10.905 10.310 1.00 98.19 106 ASP A C 1
ATOM 861 O O . ASP A 1 106 ? -8.105 11.383 9.186 1.00 98.19 106 ASP A O 1
ATOM 865 N N . GLU A 1 107 ? -6.854 10.211 10.632 1.00 98.19 107 GLU A N 1
ATOM 866 C CA . GLU A 1 107 ? -5.760 9.979 9.687 1.00 98.19 107 GLU A CA 1
ATOM 867 C C . GLU A 1 107 ? -6.232 9.215 8.441 1.00 98.19 107 GLU A C 1
ATOM 869 O O . GLU A 1 107 ? -5.866 9.575 7.321 1.00 98.19 107 GLU A O 1
ATOM 874 N N . TRP A 1 108 ? -7.077 8.190 8.594 1.00 98.06 108 TRP A N 1
ATOM 875 C CA . TRP A 1 108 ? -7.652 7.493 7.439 1.00 98.06 108 TRP A CA 1
ATOM 876 C C . TRP A 1 108 ? -8.523 8.420 6.590 1.00 98.06 108 TRP A C 1
ATOM 878 O O . TRP A 1 108 ? -8.360 8.476 5.372 1.00 98.06 108 TRP A O 1
ATOM 888 N N . ASN A 1 109 ? -9.426 9.168 7.223 1.00 97.19 109 ASN A N 1
ATOM 889 C CA . ASN A 1 109 ? -10.374 10.039 6.532 1.00 97.19 109 ASN A CA 1
ATOM 890 C C . ASN A 1 109 ? -9.675 11.184 5.786 1.00 97.19 109 ASN A C 1
ATOM 892 O O . ASN A 1 109 ? -10.108 11.567 4.703 1.00 97.19 109 ASN A O 1
ATOM 896 N N . GLN A 1 110 ? -8.576 11.710 6.326 1.00 97.56 110 GLN A N 1
ATOM 897 C CA . GLN A 1 110 ? -7.771 12.729 5.648 1.00 97.56 110 GLN A CA 1
ATOM 898 C C . GLN A 1 110 ? -7.065 12.178 4.402 1.00 97.56 110 GLN A C 1
ATOM 900 O O . GLN A 1 110 ? -6.860 12.908 3.432 1.00 97.56 110 GLN A O 1
ATOM 905 N N . ASN A 1 111 ? -6.708 10.891 4.407 1.00 97.44 111 ASN A N 1
ATOM 906 C CA . ASN A 1 111 ? -5.928 10.283 3.335 1.00 97.44 111 ASN A CA 1
ATOM 907 C C . ASN A 1 111 ? -6.763 9.525 2.292 1.00 97.44 111 ASN A C 1
ATOM 909 O O . ASN A 1 111 ? -6.275 9.345 1.178 1.00 97.44 111 ASN A O 1
ATOM 913 N N . ILE A 1 112 ? -8.004 9.115 2.587 1.00 95.75 112 ILE A N 1
ATOM 914 C CA . ILE A 1 112 ? -8.788 8.221 1.712 1.00 95.75 112 ILE A CA 1
ATOM 915 C C . ILE A 1 112 ? -8.952 8.759 0.284 1.00 95.75 112 ILE A C 1
ATOM 917 O O . ILE A 1 112 ? -8.688 8.038 -0.675 1.00 95.75 112 ILE A O 1
ATOM 921 N N . ASN A 1 113 ? -9.259 10.048 0.124 1.00 94.56 113 ASN A N 1
ATOM 922 C CA . ASN A 1 113 ? -9.401 10.670 -1.198 1.00 94.56 113 ASN A CA 1
ATOM 923 C C . ASN A 1 113 ? -8.069 10.677 -1.970 1.00 94.56 113 ASN A C 1
ATOM 925 O O . ASN A 1 113 ? -8.021 10.406 -3.171 1.00 94.56 113 ASN A O 1
ATOM 929 N N . SER A 1 114 ? -6.963 10.947 -1.267 1.00 96.31 114 SER A N 1
ATOM 930 C CA . SER A 1 114 ? -5.615 10.892 -1.842 1.00 96.31 114 SER A CA 1
ATOM 931 C C . SER A 1 114 ? -5.262 9.467 -2.265 1.00 96.31 114 SER A C 1
ATOM 933 O O . SER A 1 114 ? -4.732 9.256 -3.357 1.00 96.31 114 SER A O 1
ATOM 935 N N . PHE A 1 115 ? -5.610 8.473 -1.444 1.00 97.12 115 PHE A N 1
ATOM 936 C CA . PHE A 1 115 ? -5.411 7.062 -1.752 1.00 97.12 115 PHE A CA 1
ATOM 937 C C . PHE A 1 115 ? -6.222 6.618 -2.964 1.00 97.12 115 PHE A C 1
ATOM 939 O O . PHE A 1 115 ? -5.659 5.953 -3.827 1.00 97.12 115 PHE A O 1
ATOM 946 N N . GLN A 1 116 ? -7.486 7.019 -3.100 1.00 94.88 116 GLN A N 1
ATOM 947 C CA . GLN A 1 116 ? -8.300 6.693 -4.277 1.00 94.88 116 GLN A CA 1
ATOM 948 C C . GLN A 1 116 ? -7.684 7.244 -5.574 1.00 94.88 116 GLN A C 1
ATOM 950 O O . GLN A 1 116 ? -7.544 6.514 -6.560 1.00 94.88 116 GLN A O 1
ATOM 955 N N . TYR A 1 117 ? -7.256 8.512 -5.571 1.00 95.25 117 TYR A N 1
ATOM 956 C CA . TYR A 1 117 ? -6.593 9.124 -6.726 1.00 95.25 117 TYR A CA 1
ATOM 957 C C . TYR A 1 117 ? -5.276 8.413 -7.067 1.00 95.25 117 TYR A C 1
ATOM 959 O O . TYR A 1 117 ? -5.065 7.992 -8.206 1.00 95.25 117 TYR A O 1
ATOM 967 N N . LYS A 1 118 ? -4.404 8.221 -6.069 1.00 95.31 118 LYS A N 1
ATOM 968 C CA . LYS A 1 118 ? -3.105 7.556 -6.238 1.00 95.31 118 LYS A CA 1
ATOM 969 C C . LYS A 1 118 ? -3.266 6.105 -6.696 1.00 95.31 118 LYS A C 1
ATOM 971 O O . LYS A 1 118 ? -2.541 5.668 -7.583 1.00 95.31 118 LYS A O 1
ATOM 976 N N . THR A 1 119 ? -4.234 5.376 -6.149 1.00 95.00 119 THR A N 1
ATOM 977 C CA . THR A 1 119 ? -4.505 3.983 -6.534 1.00 95.00 119 THR A CA 1
ATOM 978 C C . THR A 1 119 ? -4.954 3.897 -7.988 1.00 95.00 119 THR A C 1
ATOM 980 O O . THR A 1 119 ? -4.462 3.054 -8.735 1.00 95.00 119 THR A O 1
ATOM 983 N N . THR A 1 120 ? -5.806 4.828 -8.423 1.00 94.62 120 THR A N 1
ATOM 984 C CA . THR A 1 120 ? -6.249 4.913 -9.821 1.00 94.62 120 THR A CA 1
ATOM 985 C C . THR A 1 120 ? -5.083 5.209 -10.763 1.00 94.62 120 THR A C 1
ATOM 987 O O . THR A 1 120 ? -4.995 4.607 -11.829 1.00 94.62 120 THR A O 1
ATOM 990 N N . LEU A 1 121 ? -4.183 6.114 -10.363 1.00 93.62 121 LEU A N 1
ATOM 991 C CA . LEU A 1 121 ? -3.045 6.538 -11.177 1.00 93.62 121 LEU A CA 1
ATOM 992 C C . LEU A 1 121 ? -1.952 5.467 -11.295 1.00 93.62 121 LEU A C 1
ATOM 994 O O . LEU A 1 121 ? -1.402 5.278 -12.377 1.00 93.62 121 LEU A O 1
ATOM 998 N N . TYR A 1 122 ? -1.601 4.809 -10.188 1.00 92.88 122 TYR A N 1
ATOM 999 C CA . TYR A 1 122 ? -0.434 3.924 -10.128 1.00 92.88 122 TYR A CA 1
ATOM 1000 C C . TYR A 1 122 ? -0.771 2.438 -10.274 1.00 92.88 122 TYR A C 1
ATOM 1002 O O . TYR A 1 122 ? 0.080 1.674 -10.724 1.00 92.88 122 TYR A O 1
ATOM 1010 N N . PHE A 1 123 ? -1.992 2.024 -9.930 1.00 93.38 123 PHE A N 1
ATOM 1011 C CA . PHE A 1 123 ? -2.445 0.643 -10.079 1.00 93.38 123 PHE A CA 1
ATOM 1012 C C . PHE A 1 123 ? -3.476 0.549 -11.204 1.00 93.38 123 PHE A C 1
ATOM 1014 O O . PHE A 1 123 ? -3.118 0.421 -12.371 1.00 93.38 123 PHE A O 1
ATOM 1021 N N . ASN A 1 124 ? -4.762 0.570 -10.859 1.00 93.19 124 ASN A N 1
ATOM 1022 C CA . ASN A 1 124 ? -5.876 0.545 -11.797 1.00 93.19 124 ASN A CA 1
ATOM 1023 C C . ASN A 1 124 ? -7.184 0.874 -11.064 1.00 93.19 124 ASN A C 1
ATOM 1025 O O . ASN A 1 124 ? -7.262 0.832 -9.835 1.00 93.19 124 ASN A O 1
ATOM 1029 N N . TRP A 1 125 ? -8.238 1.137 -11.839 1.00 94.00 125 TRP A N 1
ATOM 1030 C CA . TRP A 1 125 ? -9.572 1.414 -11.305 1.00 94.00 125 TRP A CA 1
ATOM 1031 C C . TRP A 1 125 ? -10.142 0.276 -10.445 1.00 94.00 125 TRP A C 1
ATOM 1033 O O . TRP A 1 125 ? -10.811 0.537 -9.450 1.00 94.00 125 TRP A O 1
ATOM 1043 N N . GLY A 1 126 ? -9.842 -0.984 -10.775 1.00 96.06 126 GLY A N 1
ATOM 1044 C CA . GLY A 1 126 ? -10.293 -2.136 -9.992 1.00 96.06 126 GLY A CA 1
ATOM 1045 C C . GLY A 1 126 ? -9.768 -2.116 -8.554 1.00 96.06 126 GLY A C 1
ATOM 1046 O O . GLY A 1 126 ? -10.519 -2.378 -7.619 1.00 96.06 126 GLY A O 1
ATOM 1047 N N . MET A 1 127 ? -8.506 -1.734 -8.349 1.00 96.00 127 MET A N 1
ATOM 1048 C CA . MET A 1 127 ? -7.933 -1.560 -7.009 1.00 96.00 127 MET A CA 1
ATOM 1049 C C . MET A 1 127 ? -8.586 -0.400 -6.253 1.00 96.00 127 MET A C 1
ATOM 1051 O O . MET A 1 127 ? -8.833 -0.524 -5.057 1.00 96.00 127 MET A O 1
ATOM 1055 N N . THR A 1 128 ? -8.931 0.693 -6.937 1.00 97.00 128 THR A N 1
ATOM 1056 C CA . THR A 1 128 ? -9.668 1.813 -6.331 1.00 97.00 128 THR A CA 1
ATOM 1057 C C . THR A 1 128 ? -11.053 1.383 -5.855 1.00 97.00 128 THR A C 1
ATOM 1059 O O . THR A 1 128 ? -11.450 1.710 -4.742 1.00 97.00 128 THR A O 1
ATOM 1062 N N . GLN A 1 129 ? -11.769 0.602 -6.665 1.00 97.25 129 GLN A N 1
ATOM 1063 C CA . GLN A 1 129 ? -13.081 0.065 -6.299 1.00 97.25 129 GLN A CA 1
ATOM 1064 C C . GLN A 1 129 ? -13.001 -0.858 -5.082 1.00 97.25 129 GLN A C 1
ATOM 1066 O O . GLN A 1 129 ? -13.826 -0.752 -4.182 1.00 97.25 129 GLN A O 1
ATOM 1071 N N . ARG A 1 130 ? -11.973 -1.710 -5.005 1.00 97.31 130 ARG A N 1
ATOM 1072 C CA . ARG A 1 130 ? -11.727 -2.551 -3.824 1.00 97.31 130 ARG A CA 1
ATOM 1073 C C . ARG A 1 130 ? -11.389 -1.724 -2.584 1.00 97.31 130 ARG A C 1
ATOM 1075 O O . ARG A 1 130 ? -11.887 -2.016 -1.502 1.00 97.31 130 ARG A O 1
ATOM 1082 N N . LEU A 1 131 ? -10.571 -0.680 -2.724 1.00 97.50 131 LEU A N 1
ATOM 1083 C CA . LEU A 1 131 ? -10.257 0.229 -1.619 1.00 97.50 131 LEU A CA 1
ATOM 1084 C C . LEU A 1 131 ? -11.525 0.888 -1.057 1.00 97.50 131 LEU A C 1
ATOM 1086 O O . LEU A 1 131 ? -11.662 1.020 0.159 1.00 97.50 131 LEU A O 1
ATOM 1090 N N . GLU A 1 132 ? -12.458 1.265 -1.925 1.00 96.50 132 GLU A N 1
ATOM 1091 C CA . GLU A 1 132 ? -13.707 1.888 -1.502 1.00 96.50 132 GLU A CA 1
ATOM 1092 C C . GLU A 1 132 ? -14.698 0.872 -0.922 1.00 96.50 132 GLU A C 1
ATOM 1094 O O . GLU A 1 132 ? -15.065 0.950 0.251 1.00 96.50 132 GLU A O 1
ATOM 1099 N N . HIS A 1 133 ? -15.083 -0.127 -1.710 1.00 96.88 133 HIS A N 1
ATOM 1100 C CA . HIS A 1 133 ? -16.165 -1.040 -1.353 1.00 96.88 133 HIS A CA 1
ATOM 1101 C C . HIS A 1 133 ? -15.726 -2.132 -0.372 1.00 96.88 133 HIS A C 1
ATOM 1103 O O . HIS A 1 133 ? -16.429 -2.429 0.593 1.00 96.88 133 HIS A O 1
ATOM 1109 N N . ASP A 1 134 ? -14.539 -2.716 -0.552 1.00 96.56 134 ASP A N 1
ATOM 1110 C CA . ASP A 1 134 ? -14.107 -3.822 0.307 1.00 96.56 134 ASP A CA 1
ATOM 1111 C C . ASP A 1 134 ? -13.490 -3.316 1.616 1.00 96.56 134 ASP A C 1
ATOM 1113 O O . ASP A 1 134 ? -13.609 -3.975 2.651 1.00 96.56 134 ASP A O 1
ATOM 1117 N N . ILE A 1 135 ? -12.824 -2.157 1.599 1.00 97.88 135 ILE A N 1
ATOM 1118 C CA . ILE A 1 135 ? -12.075 -1.646 2.756 1.00 97.88 135 ILE A CA 1
ATOM 1119 C C . ILE A 1 135 ? -12.807 -0.486 3.433 1.00 97.88 135 ILE A C 1
ATOM 1121 O O . ILE A 1 135 ? -13.152 -0.601 4.613 1.00 97.88 135 ILE A O 1
ATOM 1125 N N . ASN A 1 136 ? -13.042 0.626 2.730 1.00 97.75 136 ASN A N 1
ATOM 1126 C CA . ASN A 1 136 ? -13.591 1.842 3.335 1.00 97.75 136 ASN A CA 1
ATOM 1127 C C . ASN A 1 136 ? -15.006 1.619 3.895 1.00 97.75 136 ASN A C 1
ATOM 1129 O O . ASN A 1 136 ? -15.262 1.931 5.061 1.00 97.75 136 ASN A O 1
ATOM 1133 N N . GLU A 1 137 ? -15.903 0.993 3.132 1.00 97.88 137 GLU A N 1
ATOM 1134 C CA . GLU A 1 137 ? -17.258 0.690 3.610 1.00 97.88 137 GLU A CA 1
ATOM 1135 C C . GLU A 1 137 ? -17.256 -0.227 4.841 1.00 97.88 137 GLU A C 1
ATOM 1137 O O . GLU A 1 137 ? -17.991 0.018 5.803 1.00 97.88 137 GLU A O 1
ATOM 1142 N N . ASN A 1 138 ? -16.395 -1.252 4.872 1.00 98.00 138 ASN A N 1
ATOM 1143 C CA . ASN A 1 138 ? -16.270 -2.132 6.037 1.00 98.00 138 ASN A CA 1
ATOM 1144 C C . ASN A 1 138 ? -15.721 -1.385 7.257 1.00 98.00 138 ASN A C 1
ATOM 1146 O O . ASN A 1 138 ? -16.221 -1.569 8.370 1.00 98.00 138 ASN A O 1
ATOM 1150 N N . PHE A 1 139 ? -14.745 -0.500 7.062 1.00 98.31 139 PHE A N 1
ATOM 1151 C CA . PHE A 1 139 ? -14.247 0.366 8.122 1.00 98.31 139 PHE A CA 1
ATOM 1152 C C . PHE A 1 139 ? -15.340 1.270 8.703 1.00 98.31 139 PHE A C 1
ATOM 1154 O O . PHE A 1 139 ? -15.451 1.384 9.926 1.00 98.31 139 PHE A O 1
ATOM 1161 N N . VAL A 1 140 ? -16.159 1.894 7.852 1.00 97.94 140 VAL A N 1
ATOM 1162 C CA . VAL A 1 140 ? -17.282 2.745 8.274 1.00 97.94 140 VAL A CA 1
ATOM 1163 C C . VAL A 1 140 ? -18.334 1.920 9.015 1.00 97.94 140 VAL A C 1
ATOM 1165 O O . VAL A 1 140 ? -18.735 2.278 10.124 1.00 97.94 140 VAL A O 1
ATOM 1168 N N . LYS A 1 141 ? -18.740 0.780 8.450 1.00 97.81 141 LYS A N 1
ATOM 1169 C CA . LYS A 1 141 ? -19.765 -0.100 9.020 1.00 97.81 141 LYS A CA 1
ATOM 1170 C C . LYS A 1 141 ? -19.373 -0.622 10.399 1.00 97.81 141 LYS A C 1
ATOM 1172 O O . LYS A 1 141 ? -20.151 -0.513 11.347 1.00 97.81 141 LYS A O 1
ATOM 1177 N N . ILE A 1 142 ? -18.175 -1.191 10.521 1.00 97.94 142 ILE A N 1
ATOM 1178 C CA . ILE A 1 142 ? -17.687 -1.752 11.784 1.00 97.94 142 ILE A CA 1
ATOM 1179 C C . ILE A 1 142 ? -17.407 -0.618 12.780 1.00 97.94 142 ILE A C 1
ATOM 1181 O O . ILE A 1 142 ? -17.798 -0.712 13.945 1.00 97.94 142 ILE A O 1
ATOM 1185 N N . GLY A 1 143 ? -16.803 0.482 12.322 1.00 97.31 143 GLY A N 1
ATOM 1186 C CA . GLY A 1 143 ? -16.517 1.652 13.150 1.00 97.31 143 GLY A CA 1
ATOM 1187 C C . GLY A 1 143 ? -17.772 2.274 13.760 1.00 97.31 143 GLY A C 1
ATOM 1188 O O . GLY A 1 143 ? -17.779 2.584 14.948 1.00 97.31 143 GLY A O 1
ATOM 1189 N N . GLY A 1 144 ? -18.869 2.363 13.002 1.00 97.25 144 GLY A N 1
ATOM 1190 C CA . GLY A 1 144 ? -20.152 2.857 13.509 1.00 97.25 144 GLY A CA 1
ATOM 1191 C C . GLY A 1 144 ? -20.738 1.998 14.635 1.00 97.25 144 GLY A C 1
ATOM 1192 O O . GLY A 1 144 ? -21.365 2.526 15.556 1.00 97.25 144 GLY A O 1
ATOM 1193 N N . ARG A 1 145 ? -20.505 0.678 14.613 1.00 97.31 145 ARG A N 1
ATOM 1194 C CA . ARG A 1 145 ? -20.910 -0.226 15.705 1.00 97.31 145 ARG A CA 1
ATOM 1195 C C . ARG A 1 145 ? -20.038 -0.049 16.943 1.00 97.31 145 ARG A C 1
ATOM 1197 O O . ARG A 1 145 ? -20.563 0.013 18.050 1.00 97.31 145 ARG A O 1
ATOM 1204 N N . ILE A 1 146 ? -18.724 0.079 16.752 1.00 96.62 146 ILE A N 1
ATOM 1205 C CA . ILE A 1 146 ? -17.779 0.359 17.840 1.00 96.62 146 ILE A CA 1
ATOM 1206 C C . ILE A 1 146 ? -18.152 1.672 18.538 1.00 96.62 146 ILE A C 1
ATOM 1208 O O . ILE A 1 146 ? -18.322 1.685 19.753 1.00 96.62 146 ILE A O 1
ATOM 1212 N N . GLU A 1 147 ? -18.369 2.746 17.778 1.00 96.19 147 GLU A N 1
ATOM 1213 C CA . GLU A 1 147 ? -18.774 4.056 18.306 1.00 96.19 147 GLU A CA 1
ATOM 1214 C C . GLU A 1 147 ? -20.093 3.997 19.081 1.00 96.19 147 GLU A C 1
ATOM 1216 O O . GLU A 1 147 ? -20.222 4.581 20.157 1.00 96.19 147 GLU A O 1
ATOM 1221 N N . ARG A 1 148 ? -21.075 3.241 18.580 1.00 95.25 148 ARG A N 1
ATOM 1222 C CA . ARG A 1 148 ? -22.331 3.009 19.302 1.00 95.25 148 ARG A CA 1
ATOM 1223 C C . ARG A 1 148 ? -22.081 2.366 20.668 1.00 95.25 148 ARG A C 1
ATOM 1225 O O . ARG A 1 148 ? -22.642 2.823 21.660 1.00 95.25 148 ARG A O 1
ATOM 1232 N N . ASN A 1 149 ? -21.229 1.345 20.729 1.00 94.69 149 ASN A N 1
ATOM 1233 C CA . ASN A 1 149 ? -20.916 0.640 21.972 1.00 94.69 149 ASN A CA 1
ATOM 1234 C C . ASN A 1 149 ? -20.120 1.502 22.957 1.00 94.69 149 ASN A C 1
ATOM 1236 O O . ASN A 1 149 ? -20.384 1.452 24.157 1.00 94.69 149 ASN A O 1
ATOM 1240 N N . ILE A 1 150 ? -19.213 2.345 22.456 1.00 94.19 150 ILE A N 1
ATOM 1241 C CA . ILE A 1 150 ? -18.515 3.354 23.263 1.00 94.19 150 ILE A CA 1
ATOM 1242 C C . ILE A 1 150 ? -19.528 4.312 23.905 1.00 94.19 150 ILE A C 1
ATOM 1244 O O . ILE A 1 150 ? -19.483 4.521 25.115 1.00 94.19 150 ILE A O 1
ATOM 1248 N N . ARG A 1 151 ? -20.490 4.842 23.136 1.00 93.31 151 ARG A N 1
ATOM 1249 C CA . ARG A 1 151 ? -21.531 5.746 23.667 1.00 93.31 151 ARG A CA 1
ATOM 1250 C C . ARG A 1 151 ? -22.406 5.077 24.724 1.00 93.31 151 ARG A C 1
ATOM 1252 O O . ARG A 1 151 ? -22.721 5.696 25.735 1.00 93.31 151 ARG A O 1
ATOM 1259 N N . ILE A 1 152 ? -22.779 3.812 24.514 1.00 92.69 152 ILE A N 1
ATOM 1260 C CA . ILE A 1 152 ? -23.540 3.033 25.502 1.00 92.69 152 ILE A CA 1
ATOM 1261 C C . ILE A 1 152 ? -22.756 2.926 26.816 1.00 92.69 152 ILE A C 1
ATOM 1263 O O . ILE A 1 152 ? -23.327 3.172 27.876 1.00 92.69 152 ILE A O 1
ATOM 1267 N N . LYS A 1 153 ? -21.453 2.626 26.750 1.00 90.62 153 LYS A N 1
ATOM 1268 C CA . LYS A 1 153 ? -20.574 2.553 27.927 1.00 90.62 153 LYS A CA 1
ATOM 1269 C C . LYS A 1 153 ? -20.388 3.892 28.634 1.00 90.62 153 LYS A C 1
ATOM 1271 O O . LYS A 1 153 ? -20.340 3.920 29.855 1.00 90.62 153 LYS A O 1
ATOM 1276 N N . GLN A 1 154 ? -20.347 4.997 27.893 1.00 88.38 154 GLN A N 1
ATOM 1277 C CA . GLN A 1 154 ? -20.278 6.339 28.480 1.00 88.38 154 GLN A CA 1
ATOM 1278 C C . GLN A 1 154 ? -21.545 6.708 29.268 1.00 88.38 154 GLN A C 1
ATOM 1280 O O . GLN A 1 154 ? -21.453 7.418 30.264 1.00 88.38 154 GLN A O 1
ATOM 1285 N N . ILE A 1 155 ? -22.720 6.230 28.840 1.00 89.62 155 ILE A N 1
ATOM 1286 C CA . ILE A 1 155 ? -23.990 6.446 29.555 1.00 89.62 155 ILE A CA 1
ATOM 1287 C C . ILE A 1 155 ? -24.133 5.468 30.729 1.00 89.62 155 ILE A C 1
ATOM 1289 O O . ILE A 1 155 ? -24.612 5.840 31.797 1.00 89.62 155 ILE A O 1
ATOM 1293 N N . ASN A 1 156 ? -23.746 4.208 30.525 1.00 88.00 156 ASN A N 1
ATOM 1294 C CA . ASN A 1 156 ? -23.822 3.151 31.523 1.00 88.00 156 ASN A CA 1
ATOM 1295 C C . ASN A 1 156 ? -22.584 2.249 31.436 1.00 88.00 156 ASN A C 1
ATOM 1297 O O . ASN A 1 156 ? -22.518 1.333 30.613 1.00 88.00 156 ASN A O 1
ATOM 1301 N N . ASP A 1 157 ? -21.635 2.471 32.343 1.00 82.44 157 ASP A N 1
ATOM 1302 C CA . ASP A 1 157 ? -20.361 1.745 32.398 1.00 82.44 157 ASP A CA 1
ATOM 1303 C C . ASP A 1 157 ? -20.550 0.222 32.572 1.00 82.44 157 ASP A C 1
ATOM 1305 O O . ASP A 1 157 ? -19.805 -0.594 32.020 1.00 82.44 157 ASP A O 1
ATOM 1309 N N . GLN A 1 158 ? -21.633 -0.192 33.239 1.00 81.88 158 GLN A N 1
ATOM 1310 C CA . GLN A 1 158 ? -21.965 -1.601 33.468 1.00 81.88 158 GLN A CA 1
ATOM 1311 C C . GLN A 1 158 ? -22.771 -2.247 32.331 1.00 81.88 158 GLN A C 1
ATOM 1313 O O . GLN A 1 158 ? -23.089 -3.438 32.400 1.00 81.88 158 GLN A O 1
ATOM 1318 N N . ALA A 1 159 ? -23.093 -1.510 31.263 1.00 84.38 159 ALA A N 1
ATOM 1319 C CA . ALA A 1 159 ? -23.823 -2.063 30.129 1.00 84.38 159 ALA A CA 1
ATOM 1320 C C . ALA A 1 159 ? -23.059 -3.240 29.499 1.00 84.38 159 ALA A C 1
ATOM 1322 O O . ALA A 1 159 ? -21.857 -3.159 29.225 1.00 84.38 159 ALA A O 1
ATOM 1323 N N . LYS A 1 160 ? -23.766 -4.346 29.250 1.00 82.44 160 LYS A N 1
ATOM 1324 C CA . LYS A 1 160 ? -23.219 -5.498 28.524 1.00 82.44 160 LYS A CA 1
ATOM 1325 C C . LYS A 1 160 ? -23.312 -5.251 27.022 1.00 82.44 160 LYS A C 1
ATOM 1327 O O . LYS A 1 160 ? -24.383 -4.936 26.512 1.00 82.44 160 LYS A O 1
ATOM 1332 N N . ILE A 1 161 ? -22.202 -5.450 26.316 1.00 87.88 161 ILE A N 1
ATOM 1333 C CA . ILE A 1 161 ? -22.138 -5.322 24.858 1.00 87.88 161 ILE A CA 1
ATOM 1334 C C . ILE A 1 161 ? -22.407 -6.691 24.226 1.00 87.88 161 ILE A C 1
ATOM 1336 O O . ILE A 1 161 ? -21.528 -7.551 24.185 1.00 87.88 161 ILE A O 1
ATOM 1340 N N . SER A 1 162 ? -23.635 -6.909 23.755 1.00 83.38 162 SER A N 1
ATOM 1341 C CA . SER A 1 162 ? -24.081 -8.201 23.211 1.00 83.38 162 SER A CA 1
ATOM 1342 C C . SER A 1 162 ? -23.488 -8.534 21.840 1.00 83.38 162 SER A C 1
ATOM 1344 O O . SER A 1 162 ? -23.361 -9.707 21.500 1.00 83.38 162 SER A O 1
ATOM 1346 N N . ASP A 1 163 ? -23.082 -7.531 21.062 1.00 92.00 163 ASP A N 1
ATOM 1347 C CA . ASP A 1 163 ? -22.634 -7.706 19.679 1.00 92.00 163 ASP A CA 1
ATOM 1348 C C . ASP A 1 163 ? -21.102 -7.705 19.511 1.00 92.00 163 ASP A C 1
ATOM 1350 O O . ASP A 1 163 ? -20.589 -7.790 18.394 1.00 92.00 163 ASP A O 1
ATOM 1354 N N . LYS A 1 164 ? -20.348 -7.682 20.621 1.00 93.25 164 LYS A N 1
ATOM 1355 C CA . LYS A 1 164 ? -18.876 -7.625 20.623 1.00 93.25 164 LYS A CA 1
ATOM 1356 C C . LYS A 1 164 ? -18.232 -8.756 19.818 1.00 93.25 164 LYS A C 1
ATOM 1358 O O . LYS A 1 164 ? -17.300 -8.507 19.057 1.00 93.25 164 LYS A O 1
ATOM 1363 N N . GLN A 1 165 ? -18.722 -9.988 19.973 1.00 94.12 165 GLN A N 1
ATOM 1364 C CA . GLN A 1 165 ? -18.189 -11.153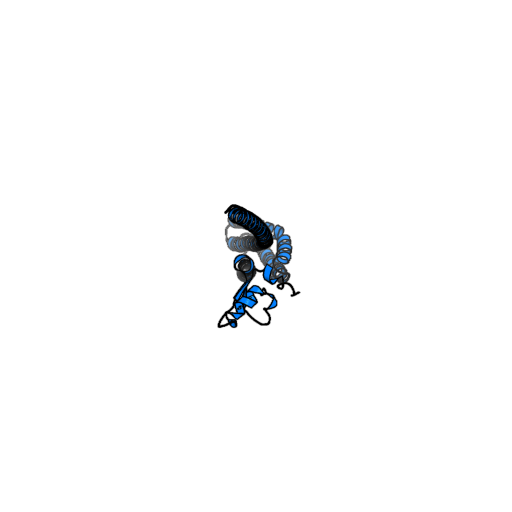 19.252 1.00 94.12 165 GLN A CA 1
ATOM 1365 C C . GLN A 1 165 ? -18.444 -11.067 17.744 1.00 94.12 165 GLN A C 1
ATOM 1367 O O . GLN A 1 165 ? -17.595 -11.445 16.937 1.00 94.12 165 GLN A O 1
ATOM 1372 N N . GLU A 1 166 ? -19.591 -10.516 17.352 1.00 96.44 166 GLU A N 1
ATOM 1373 C CA . GLU A 1 166 ? -19.914 -10.307 15.946 1.00 96.44 166 GLU A CA 1
ATOM 1374 C C . GLU A 1 166 ? -19.009 -9.231 15.328 1.00 96.44 166 GLU A C 1
ATOM 1376 O O . GLU A 1 166 ? -18.458 -9.437 14.245 1.00 96.44 166 GLU A O 1
ATOM 1381 N N . ILE A 1 167 ? -18.785 -8.119 16.042 1.00 97.25 167 ILE A N 1
ATOM 1382 C CA . ILE A 1 167 ? -17.839 -7.071 15.631 1.00 97.25 167 ILE A CA 1
ATOM 1383 C C . ILE A 1 167 ? -16.430 -7.652 15.489 1.00 97.25 167 ILE A C 1
ATOM 1385 O O . ILE A 1 167 ? -15.755 -7.392 14.494 1.00 97.25 167 ILE A O 1
ATOM 1389 N N . LEU A 1 168 ? -15.992 -8.473 16.447 1.00 97.06 168 LEU A N 1
ATOM 1390 C CA . LEU A 1 168 ? -14.682 -9.114 16.403 1.00 97.06 168 LEU A CA 1
ATOM 1391 C C . LEU A 1 168 ? -14.539 -10.034 15.179 1.00 97.06 168 LEU A C 1
ATOM 1393 O O . LEU A 1 168 ? -13.536 -9.966 14.470 1.00 97.06 168 LEU A O 1
ATOM 1397 N N . SER A 1 169 ? -15.560 -10.843 14.880 1.00 97.69 169 SER A N 1
ATOM 1398 C CA . SER A 1 169 ? -15.595 -11.675 13.670 1.00 97.69 169 SER A CA 1
ATOM 1399 C C . SER A 1 169 ? -15.501 -10.833 12.391 1.00 97.69 169 SER A C 1
ATOM 1401 O O . SER A 1 169 ? -14.762 -11.181 11.468 1.00 97.69 169 SER A O 1
ATOM 1403 N N . GLN A 1 170 ? -16.201 -9.696 12.335 1.00 97.94 170 GLN A N 1
ATOM 1404 C CA . GLN A 1 170 ? -16.133 -8.768 11.203 1.00 97.94 170 GLN A CA 1
ATOM 1405 C C . GLN A 1 170 ? -14.751 -8.114 11.065 1.00 97.94 170 GLN A C 1
ATOM 1407 O O . GLN A 1 170 ? -14.262 -7.987 9.945 1.00 97.94 170 GLN A O 1
ATOM 1412 N N . LEU A 1 171 ? -14.085 -7.770 12.172 1.00 98.06 171 LEU A N 1
ATOM 1413 C CA . LEU A 1 171 ? -12.712 -7.254 12.148 1.00 98.06 171 LEU A CA 1
ATOM 1414 C C . LEU A 1 171 ? -11.715 -8.283 11.609 1.00 98.06 171 LEU A C 1
ATOM 1416 O O . LEU A 1 171 ? -10.863 -7.924 10.801 1.00 98.06 171 LEU A O 1
ATOM 1420 N N . PHE A 1 172 ? -11.836 -9.560 11.983 1.00 98.31 172 PHE A N 1
ATOM 1421 C CA . PHE A 1 172 ? -10.993 -10.618 11.413 1.00 98.31 172 PHE A CA 1
ATOM 1422 C C . PHE A 1 172 ? -11.240 -10.822 9.914 1.00 98.31 172 PHE A C 1
ATOM 1424 O O . PHE A 1 172 ? -10.292 -11.009 9.150 1.00 98.31 172 PHE A O 1
ATOM 1431 N N . LYS A 1 173 ? -12.497 -10.731 9.461 1.00 98.06 173 LYS A N 1
ATOM 1432 C CA . LYS A 1 173 ? -12.814 -10.751 8.024 1.00 98.06 173 LYS A CA 1
ATOM 1433 C C . LYS A 1 173 ? -12.171 -9.568 7.298 1.00 98.06 173 LYS A C 1
ATOM 1435 O O . LYS A 1 173 ? -11.517 -9.772 6.279 1.00 98.06 173 LYS A O 1
ATOM 1440 N N . LEU A 1 174 ? -12.293 -8.359 7.850 1.00 98.19 174 LEU A N 1
ATOM 1441 C CA . LEU A 1 174 ? -11.663 -7.158 7.300 1.00 98.19 174 LEU A CA 1
ATOM 1442 C C . LEU A 1 174 ? -10.132 -7.272 7.276 1.00 98.19 174 LEU A C 1
ATOM 1444 O O . LEU A 1 174 ? -9.509 -6.880 6.295 1.00 98.19 174 LEU A O 1
ATOM 1448 N N . GLN A 1 175 ? -9.520 -7.866 8.301 1.00 98.25 175 GLN A N 1
ATOM 1449 C CA . GLN A 1 175 ? -8.085 -8.153 8.314 1.00 98.25 175 GLN A CA 1
ATOM 1450 C C . GLN A 1 175 ? -7.674 -9.050 7.138 1.00 98.25 175 GLN A C 1
ATOM 1452 O O . GLN A 1 175 ? -6.663 -8.780 6.491 1.00 98.25 175 GLN A O 1
ATOM 1457 N N . GLY A 1 176 ? -8.456 -10.091 6.834 1.00 98.00 176 GLY A N 1
ATOM 1458 C CA . GLY A 1 176 ? -8.220 -10.958 5.676 1.00 98.00 176 GLY A CA 1
ATOM 1459 C C . GLY A 1 176 ? -8.361 -10.221 4.340 1.00 98.00 176 GLY A C 1
ATOM 1460 O O . GLY A 1 176 ? -7.519 -10.379 3.456 1.00 98.00 176 GLY A O 1
ATOM 1461 N N . ILE A 1 177 ? -9.385 -9.372 4.210 1.00 97.94 177 ILE A N 1
ATOM 1462 C CA . ILE A 1 177 ? -9.597 -8.516 3.030 1.00 97.94 177 ILE A CA 1
ATOM 1463 C C . ILE A 1 177 ? -8.402 -7.576 2.825 1.00 97.94 177 ILE A C 1
ATOM 1465 O O . ILE A 1 177 ? -7.831 -7.549 1.735 1.00 97.94 177 ILE A O 1
ATOM 1469 N N . LEU A 1 178 ? -7.979 -6.870 3.878 1.00 97.56 178 LEU A N 1
ATOM 1470 C CA . LEU A 1 178 ? -6.812 -5.984 3.857 1.00 97.56 178 LEU A CA 1
ATOM 1471 C C . LEU A 1 178 ? -5.530 -6.737 3.504 1.00 97.56 178 LEU A C 1
ATOM 1473 O O . LEU A 1 178 ? -4.760 -6.274 2.670 1.00 97.56 178 LEU A O 1
ATOM 1477 N N . GLY A 1 179 ? -5.316 -7.919 4.085 1.00 97.31 179 GLY A N 1
ATOM 1478 C CA . GLY A 1 179 ? -4.156 -8.755 3.779 1.00 97.31 179 GLY A CA 1
ATOM 1479 C C . GLY A 1 179 ? -4.091 -9.151 2.303 1.00 97.31 179 GLY A C 1
ATOM 1480 O O . GLY A 1 179 ? -3.038 -9.025 1.678 1.00 97.31 179 GLY A O 1
ATOM 1481 N N . ASN A 1 180 ? -5.219 -9.570 1.721 1.00 97.75 180 ASN A N 1
ATOM 1482 C CA . ASN A 1 180 ? -5.298 -9.878 0.293 1.00 97.75 180 ASN A CA 1
ATOM 1483 C C . ASN A 1 180 ? -5.059 -8.632 -0.567 1.00 97.75 180 ASN A C 1
ATOM 1485 O O . ASN A 1 180 ? -4.286 -8.693 -1.516 1.00 97.75 180 ASN A O 1
ATOM 1489 N N . PHE A 1 181 ? -5.667 -7.499 -0.215 1.00 97.69 181 PHE A N 1
ATOM 1490 C CA . PHE A 1 181 ? -5.475 -6.240 -0.932 1.00 97.69 181 PHE A CA 1
ATOM 1491 C C . PHE A 1 181 ? -4.008 -5.781 -0.919 1.00 97.69 181 PHE A C 1
ATOM 1493 O O . PHE A 1 181 ? -3.450 -5.472 -1.971 1.00 97.69 181 PHE A O 1
ATOM 1500 N N . HIS A 1 182 ? -3.346 -5.814 0.242 1.00 96.75 182 HIS A N 1
ATOM 1501 C CA . HIS A 1 182 ? -1.925 -5.478 0.364 1.00 96.75 182 HIS A CA 1
ATOM 1502 C C . HIS A 1 182 ? -1.041 -6.435 -0.431 1.00 96.75 182 HIS A C 1
ATOM 1504 O O . HIS A 1 182 ? -0.137 -5.986 -1.131 1.00 96.75 182 HIS A O 1
ATOM 1510 N N . ARG A 1 183 ? -1.312 -7.745 -0.376 1.00 96.94 183 ARG A N 1
ATOM 1511 C CA . ARG A 1 183 ? -0.588 -8.734 -1.184 1.00 96.94 183 ARG A CA 1
ATOM 1512 C C . ARG A 1 183 ? -0.709 -8.422 -2.673 1.00 96.94 183 ARG A C 1
ATOM 1514 O O . ARG A 1 183 ? 0.290 -8.455 -3.383 1.00 96.94 183 ARG A O 1
ATOM 1521 N N . ASP A 1 184 ? -1.911 -8.110 -3.141 1.00 96.69 184 ASP A N 1
ATOM 1522 C CA . ASP A 1 184 ? -2.139 -7.828 -4.554 1.00 96.69 184 ASP A CA 1
ATOM 1523 C C . ASP A 1 184 ? -1.428 -6.530 -4.983 1.00 96.69 184 ASP A C 1
ATOM 1525 O O . ASP A 1 184 ? -0.826 -6.502 -6.056 1.00 96.69 184 ASP A O 1
ATOM 1529 N N . MET A 1 185 ? -1.403 -5.489 -4.138 1.00 96.12 185 MET A N 1
ATOM 1530 C CA . MET A 1 185 ? -0.586 -4.291 -4.386 1.00 96.12 185 MET A CA 1
ATOM 1531 C C . MET A 1 185 ? 0.910 -4.619 -4.436 1.00 96.12 185 MET A C 1
ATOM 1533 O O . MET A 1 185 ? 1.594 -4.214 -5.375 1.00 96.12 185 MET A O 1
ATOM 1537 N N . LEU A 1 186 ? 1.421 -5.384 -3.468 1.00 95.06 186 LEU A N 1
ATOM 1538 C CA . LEU A 1 186 ? 2.830 -5.784 -3.418 1.00 95.06 186 LEU A CA 1
ATOM 1539 C C . LEU A 1 186 ? 3.238 -6.602 -4.644 1.00 95.06 186 LEU A C 1
ATOM 1541 O O . LEU A 1 186 ? 4.325 -6.392 -5.171 1.00 95.06 186 LEU A O 1
ATOM 1545 N N . ASN A 1 187 ? 2.366 -7.473 -5.150 1.00 95.06 187 ASN A N 1
ATOM 1546 C CA . ASN A 1 187 ? 2.626 -8.210 -6.386 1.00 95.06 187 ASN A CA 1
ATOM 1547 C C . ASN A 1 187 ? 2.823 -7.265 -7.581 1.00 95.06 187 ASN A C 1
ATOM 1549 O O . ASN A 1 187 ? 3.740 -7.471 -8.373 1.00 95.06 187 ASN A O 1
ATOM 1553 N N . VAL A 1 188 ? 2.021 -6.199 -7.685 1.00 93.94 188 VAL A N 1
ATOM 1554 C CA . VAL A 1 188 ? 2.198 -5.172 -8.726 1.00 93.94 188 VAL A CA 1
ATOM 1555 C C . VAL A 1 188 ? 3.518 -4.416 -8.534 1.00 93.94 188 VAL A C 1
ATOM 1557 O O . VAL A 1 188 ? 4.237 -4.186 -9.508 1.00 93.94 188 VAL A O 1
ATOM 1560 N N . VAL A 1 189 ? 3.885 -4.082 -7.290 1.00 94.31 189 VAL A N 1
ATOM 1561 C CA . VAL A 1 189 ? 5.177 -3.444 -6.975 1.00 94.31 189 VAL A CA 1
ATOM 1562 C C . VAL A 1 189 ? 6.350 -4.334 -7.391 1.00 94.31 189 VAL A C 1
ATOM 1564 O O . VAL A 1 189 ? 7.251 -3.869 -8.087 1.00 94.31 189 VAL A O 1
ATOM 1567 N N . LEU A 1 190 ? 6.324 -5.617 -7.023 1.00 91.50 190 LEU A N 1
ATOM 1568 C CA . LEU A 1 190 ? 7.364 -6.591 -7.362 1.00 91.50 190 LEU A CA 1
ATOM 1569 C C . LEU A 1 190 ? 7.466 -6.814 -8.872 1.00 91.50 190 LEU A C 1
ATOM 1571 O O . LEU A 1 190 ? 8.568 -6.873 -9.415 1.00 91.50 190 LEU A O 1
ATOM 1575 N N . GLN A 1 191 ? 6.333 -6.875 -9.573 1.00 89.00 191 GLN A N 1
ATOM 1576 C CA . GLN A 1 191 ? 6.318 -6.987 -11.029 1.00 89.00 191 GLN A CA 1
ATOM 1577 C C . GLN A 1 191 ? 6.961 -5.760 -11.688 1.00 89.00 191 GLN A C 1
ATOM 1579 O O . GLN A 1 191 ? 7.786 -5.908 -12.592 1.00 89.00 191 GLN A O 1
ATOM 1584 N N . LYS A 1 192 ? 6.636 -4.550 -11.212 1.00 87.81 192 LYS A N 1
ATOM 1585 C CA . LYS A 1 192 ? 7.239 -3.305 -11.708 1.00 87.81 192 LYS A CA 1
ATOM 1586 C C . LYS A 1 192 ? 8.731 -3.226 -11.371 1.00 87.81 192 LYS A C 1
ATOM 1588 O O . LYS A 1 192 ? 9.512 -2.732 -12.181 1.00 87.81 192 LYS A O 1
ATOM 1593 N N . GLN A 1 193 ? 9.146 -3.739 -10.213 1.00 87.50 193 GLN A N 1
ATOM 1594 C CA . GLN A 1 193 ? 10.555 -3.828 -9.828 1.00 87.50 193 GLN A CA 1
ATOM 1595 C C . GLN A 1 193 ? 11.331 -4.740 -10.784 1.00 87.50 193 GLN A C 1
ATOM 1597 O O . GLN A 1 193 ? 12.346 -4.322 -11.343 1.00 87.50 193 GLN A O 1
ATOM 1602 N N . ALA A 1 194 ? 10.835 -5.959 -11.013 1.00 82.56 194 ALA A N 1
ATOM 1603 C CA . ALA A 1 194 ? 11.453 -6.917 -11.925 1.00 82.56 194 ALA A CA 1
ATOM 1604 C C . ALA A 1 194 ? 11.578 -6.323 -13.336 1.00 82.56 194 ALA A C 1
ATOM 1606 O O . ALA A 1 194 ? 12.662 -6.309 -13.919 1.00 82.56 194 ALA A O 1
ATOM 1607 N N . SER A 1 195 ? 10.506 -5.712 -13.843 1.00 78.25 195 SER A N 1
ATOM 1608 C CA . SER A 1 195 ? 10.500 -5.112 -15.178 1.00 78.25 195 SER A CA 1
ATOM 1609 C C . SER A 1 195 ? 11.454 -3.909 -15.309 1.00 78.25 195 SER A C 1
ATOM 1611 O O . SER A 1 195 ? 11.956 -3.634 -16.406 1.00 78.25 195 SER A O 1
ATOM 1613 N N . THR A 1 196 ? 11.702 -3.181 -14.216 1.00 77.75 196 THR A N 1
ATOM 1614 C CA . THR A 1 196 ? 12.567 -1.988 -14.188 1.00 77.75 196 THR A CA 1
ATOM 1615 C C . THR A 1 196 ? 14.046 -2.347 -14.052 1.00 77.75 196 THR A C 1
ATOM 1617 O O . THR A 1 196 ? 14.864 -1.802 -14.790 1.00 77.75 196 THR A O 1
ATOM 1620 N N . TYR A 1 197 ? 14.393 -3.265 -13.143 1.00 75.12 197 TYR A N 1
ATOM 1621 C CA . TYR A 1 197 ? 15.787 -3.569 -12.792 1.00 75.12 197 TYR A CA 1
ATOM 1622 C C . TYR A 1 197 ? 16.342 -4.832 -13.459 1.00 75.12 197 TYR A C 1
ATOM 1624 O O . TYR A 1 197 ? 17.524 -4.868 -13.790 1.00 75.12 197 TYR A O 1
ATOM 1632 N N . GLN A 1 198 ? 15.523 -5.870 -13.639 1.00 73.06 198 GLN A N 1
ATOM 1633 C CA . GLN A 1 198 ? 15.970 -7.167 -14.169 1.00 73.06 198 GLN A CA 1
ATOM 1634 C C . GLN A 1 198 ? 15.689 -7.298 -15.670 1.00 73.06 198 GLN A C 1
ATOM 1636 O O . GLN A 1 198 ? 16.386 -8.030 -16.366 1.00 73.06 198 GLN A O 1
ATOM 1641 N N . GLY A 1 199 ? 14.714 -6.538 -16.176 1.00 68.69 199 GLY A N 1
ATOM 1642 C CA . GLY A 1 199 ? 14.223 -6.676 -17.540 1.00 68.69 199 GLY A CA 1
ATOM 1643 C C . GLY A 1 199 ? 13.334 -7.909 -17.703 1.00 68.69 199 GLY A C 1
ATOM 1644 O O . GLY A 1 199 ? 13.115 -8.690 -16.782 1.00 68.69 199 GLY A O 1
ATOM 1645 N N . VAL A 1 200 ? 12.764 -8.047 -18.889 1.00 70.88 200 VAL A N 1
ATOM 1646 C CA . VAL A 1 200 ? 11.925 -9.157 -19.316 1.00 70.88 200 VAL A CA 1
ATOM 1647 C C . VAL A 1 200 ? 12.724 -9.971 -20.319 1.00 70.88 200 VAL A C 1
ATOM 1649 O O . VAL A 1 200 ? 13.217 -9.444 -21.320 1.00 70.88 200 VAL A O 1
ATOM 1652 N N . GLU A 1 201 ? 12.861 -11.261 -20.047 1.00 74.69 201 GLU A N 1
ATOM 1653 C CA . GLU A 1 201 ? 13.439 -12.192 -21.005 1.00 74.69 201 GLU A CA 1
ATOM 1654 C C . GLU A 1 201 ? 12.457 -12.455 -22.141 1.00 74.69 201 GLU A C 1
ATOM 1656 O O . GLU A 1 201 ? 11.325 -12.885 -21.926 1.00 74.69 201 GLU A O 1
ATOM 1661 N N . ILE A 1 202 ? 12.916 -12.222 -23.366 1.00 77.81 202 ILE A N 1
ATOM 1662 C CA . ILE A 1 202 ? 12.161 -12.488 -24.583 1.00 77.81 202 ILE A CA 1
ATOM 1663 C C . ILE A 1 202 ? 12.815 -13.646 -25.322 1.00 77.81 202 ILE A C 1
ATOM 1665 O O . ILE A 1 202 ? 14.019 -13.633 -25.605 1.00 77.81 202 ILE A O 1
ATOM 1669 N N . GLY A 1 203 ? 11.997 -14.652 -25.627 1.00 79.25 203 GLY A N 1
ATOM 1670 C CA . GLY A 1 203 ? 12.365 -15.787 -26.460 1.00 79.25 203 GLY A CA 1
ATOM 1671 C C . GLY A 1 203 ? 12.457 -15.442 -27.933 1.00 79.25 203 GLY A C 1
ATOM 1672 O O . GLY A 1 203 ? 11.770 -14.553 -28.430 1.00 79.25 203 GLY A O 1
ATOM 1673 N N . TYR A 1 204 ? 13.324 -16.155 -28.644 1.00 77.50 204 TYR A N 1
ATOM 1674 C CA . TYR A 1 204 ? 13.333 -16.120 -30.097 1.00 77.50 204 TYR A CA 1
ATOM 1675 C C . TYR A 1 204 ? 12.120 -16.895 -30.636 1.00 77.50 204 TYR A C 1
ATOM 1677 O O . TYR A 1 204 ? 12.185 -18.105 -30.845 1.00 77.50 204 TYR A O 1
ATOM 1685 N N . ASN A 1 205 ? 11.012 -16.175 -30.828 1.00 81.19 205 ASN A N 1
ATOM 1686 C CA . ASN A 1 205 ? 9.717 -16.695 -31.272 1.00 81.19 205 ASN A CA 1
ATOM 1687 C C . ASN A 1 205 ? 9.185 -15.819 -32.419 1.00 81.19 205 ASN A C 1
ATOM 1689 O O . ASN A 1 205 ? 9.476 -14.621 -32.450 1.00 81.19 205 ASN A O 1
ATOM 1693 N N . GLU A 1 206 ? 8.350 -16.355 -33.318 1.00 78.44 206 GLU A N 1
ATOM 1694 C CA . GLU A 1 206 ? 7.787 -15.571 -34.437 1.00 78.44 206 GLU A CA 1
ATOM 1695 C C . GLU A 1 206 ? 7.027 -14.315 -33.981 1.00 78.44 206 GLU A C 1
ATOM 1697 O O . GLU A 1 206 ? 7.165 -13.256 -34.593 1.00 78.44 206 GLU A O 1
ATOM 1702 N N . SER A 1 207 ? 6.289 -14.406 -32.870 1.00 79.31 207 SER A N 1
ATOM 1703 C CA . SER A 1 207 ? 5.543 -13.290 -32.272 1.00 79.31 207 SER A CA 1
ATOM 1704 C C . SER A 1 207 ? 6.436 -12.158 -31.756 1.00 79.31 207 SER A C 1
ATOM 1706 O O . SER A 1 207 ? 6.009 -11.006 -31.709 1.00 79.31 207 SER A O 1
ATOM 1708 N N . ASP A 1 208 ? 7.684 -12.473 -31.407 1.00 80.06 208 ASP A N 1
ATOM 1709 C CA . ASP A 1 208 ? 8.582 -11.589 -30.664 1.00 80.06 208 ASP A CA 1
ATOM 1710 C C . ASP A 1 208 ? 9.776 -11.099 -31.497 1.00 80.06 208 ASP A C 1
ATOM 1712 O O . ASP A 1 208 ? 10.565 -10.272 -31.037 1.00 80.06 208 ASP A O 1
ATOM 1716 N N . LEU A 1 209 ? 9.892 -11.534 -32.760 1.00 80.38 209 LEU A N 1
ATOM 1717 C CA . LEU A 1 209 ? 10.952 -11.125 -33.697 1.00 80.38 209 LEU A CA 1
ATOM 1718 C C . LEU A 1 209 ? 11.085 -9.601 -33.835 1.00 80.38 209 LEU A C 1
ATOM 1720 O O . LEU A 1 209 ? 12.182 -9.097 -34.081 1.00 80.38 209 LEU A O 1
ATOM 1724 N N . GLN A 1 210 ? 9.991 -8.860 -33.647 1.00 80.12 210 GLN A N 1
ATOM 1725 C CA . GLN A 1 210 ? 9.969 -7.395 -33.691 1.00 80.12 210 GLN A CA 1
ATOM 1726 C C . GLN A 1 210 ? 10.809 -6.722 -32.597 1.00 80.12 210 GLN A C 1
ATOM 1728 O O . GLN A 1 210 ? 11.102 -5.534 -32.700 1.00 80.12 210 GLN A O 1
ATOM 1733 N N . TYR A 1 211 ? 11.193 -7.455 -31.554 1.00 76.75 211 TYR A N 1
ATOM 1734 C CA . TYR A 1 211 ? 12.007 -6.953 -30.450 1.00 76.75 211 TYR A CA 1
ATOM 1735 C C . TYR A 1 211 ? 13.510 -7.187 -30.664 1.00 76.75 211 TYR A C 1
ATOM 1737 O O . TYR A 1 211 ? 14.339 -6.603 -29.965 1.00 76.75 211 TYR A O 1
ATOM 1745 N N . PHE A 1 212 ? 13.885 -7.986 -31.667 1.00 80.31 212 PHE A N 1
ATOM 1746 C CA . PHE A 1 212 ? 15.276 -8.294 -31.980 1.00 80.31 212 PHE A CA 1
ATOM 1747 C C . PHE A 1 212 ? 15.847 -7.295 -32.995 1.00 80.31 212 PHE A C 1
ATOM 1749 O O . PHE A 1 212 ? 15.332 -7.104 -34.097 1.00 80.31 212 PHE A O 1
ATOM 1756 N N . SER A 1 213 ? 16.979 -6.681 -32.658 1.00 79.62 213 SER A N 1
ATOM 1757 C CA . SER A 1 213 ? 17.770 -5.897 -33.611 1.00 79.62 213 SER A CA 1
ATOM 1758 C C . SER A 1 213 ? 18.374 -6.786 -34.703 1.00 79.62 213 SER A C 1
ATOM 1760 O O . SER A 1 213 ? 18.680 -7.954 -34.465 1.00 79.62 213 SER A O 1
ATOM 1762 N N . THR A 1 214 ? 18.653 -6.219 -35.883 1.00 81.00 214 THR A N 1
ATOM 1763 C CA . THR A 1 214 ? 19.314 -6.932 -36.995 1.00 81.00 214 THR A CA 1
ATOM 1764 C C . THR A 1 214 ? 20.587 -7.648 -36.548 1.00 81.00 214 THR A C 1
ATOM 1766 O O . THR A 1 214 ? 20.848 -8.767 -36.967 1.00 81.00 214 THR A O 1
ATOM 1769 N N . TRP A 1 215 ? 21.354 -7.048 -35.638 1.00 77.69 215 TRP A N 1
ATOM 1770 C CA . TRP A 1 215 ? 22.554 -7.672 -35.089 1.00 77.69 215 TRP A CA 1
ATOM 1771 C C . TRP A 1 215 ? 22.256 -8.892 -34.208 1.00 77.69 215 TRP A C 1
ATOM 1773 O O . TRP A 1 215 ? 22.959 -9.894 -34.290 1.00 77.69 215 TRP A O 1
ATOM 1783 N N . GLN A 1 216 ? 21.207 -8.838 -33.384 1.00 83.06 216 GLN A N 1
ATOM 1784 C CA . GLN A 1 216 ? 20.766 -9.993 -32.594 1.00 83.06 216 GLN A CA 1
ATOM 1785 C C . GLN A 1 216 ? 20.207 -11.102 -33.494 1.00 83.06 216 GLN A C 1
ATOM 1787 O O . GLN A 1 216 ? 20.488 -12.268 -33.243 1.00 83.06 216 GLN A O 1
ATOM 1792 N N . LEU A 1 217 ? 19.495 -1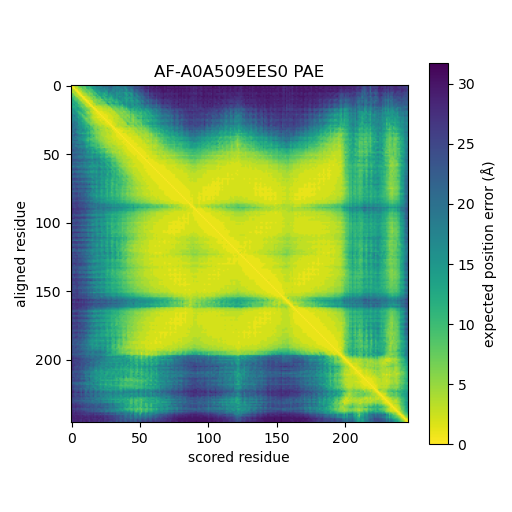0.748 -34.570 1.00 82.94 217 LEU A N 1
ATOM 1793 C CA . LEU A 1 217 ? 19.039 -11.706 -35.582 1.00 82.94 217 LEU A CA 1
ATOM 1794 C C . LEU A 1 217 ? 20.218 -12.368 -36.308 1.00 82.94 217 LEU A C 1
ATOM 1796 O O . LEU A 1 217 ? 20.218 -13.580 -36.485 1.00 82.94 217 LEU A O 1
ATOM 1800 N N . ILE A 1 218 ? 21.251 -11.599 -36.668 1.00 83.88 218 ILE A N 1
ATOM 1801 C CA . ILE A 1 218 ? 22.481 -12.142 -37.261 1.00 83.88 218 ILE A CA 1
ATOM 1802 C C . ILE A 1 218 ? 23.168 -13.095 -36.280 1.00 83.88 218 ILE A C 1
ATOM 1804 O O . ILE A 1 218 ? 23.554 -14.187 -36.676 1.00 83.88 218 ILE A O 1
ATOM 1808 N N . LYS A 1 219 ? 23.287 -12.731 -34.997 1.00 81.12 219 LYS A N 1
ATOM 1809 C CA . LYS A 1 219 ? 23.840 -13.632 -33.972 1.00 81.12 219 LYS A CA 1
ATOM 1810 C C . LYS A 1 219 ? 23.049 -14.931 -33.850 1.00 81.12 219 LYS A C 1
ATOM 1812 O O . LYS A 1 219 ? 23.664 -15.978 -33.682 1.00 81.12 219 LYS A O 1
ATOM 1817 N N . ALA A 1 220 ? 21.721 -14.867 -33.956 1.00 82.69 220 ALA A N 1
ATOM 1818 C CA . ALA A 1 220 ? 20.865 -16.044 -33.875 1.00 82.69 220 ALA A CA 1
ATOM 1819 C C . ALA A 1 220 ? 21.203 -17.088 -34.956 1.00 82.69 220 ALA A C 1
ATOM 1821 O O . ALA A 1 220 ? 21.137 -18.277 -34.669 1.00 82.69 220 ALA A O 1
ATOM 1822 N N . LEU A 1 221 ? 21.667 -16.669 -36.144 1.00 82.75 221 LEU A N 1
ATOM 1823 C CA . LEU A 1 221 ? 22.093 -17.583 -37.219 1.00 82.75 221 LEU A CA 1
ATOM 1824 C C . LEU A 1 221 ? 23.273 -18.489 -36.828 1.00 82.75 221 LEU A C 1
ATOM 1826 O O . LEU A 1 221 ? 23.473 -19.529 -37.447 1.00 82.75 221 LEU A O 1
ATOM 1830 N N . PHE A 1 222 ? 24.053 -18.105 -35.815 1.00 84.31 222 PHE A N 1
ATOM 1831 C CA . PHE A 1 222 ? 25.239 -18.840 -35.366 1.00 84.31 222 PHE A CA 1
ATOM 1832 C C . PHE A 1 222 ? 24.996 -19.666 -34.094 1.00 84.31 222 PHE A C 1
ATOM 1834 O O . PHE A 1 222 ? 25.940 -20.223 -33.535 1.00 84.31 222 PHE A O 1
ATOM 1841 N N . ILE A 1 223 ? 23.751 -19.751 -33.614 1.00 81.38 223 ILE A N 1
ATOM 1842 C CA . ILE A 1 223 ? 23.391 -20.515 -32.416 1.00 81.38 223 ILE A CA 1
ATOM 1843 C C . ILE A 1 223 ? 22.796 -21.858 -32.837 1.00 81.38 223 ILE A C 1
ATOM 1845 O O . ILE A 1 223 ? 21.804 -21.915 -33.554 1.00 81.38 223 ILE A O 1
ATOM 1849 N N . THR A 1 224 ? 23.366 -22.954 -32.333 1.00 75.12 224 THR A N 1
ATOM 1850 C CA . THR A 1 224 ? 22.987 -24.331 -32.702 1.00 75.12 224 THR A CA 1
ATOM 1851 C C . THR A 1 224 ? 21.532 -24.678 -32.367 1.00 75.12 224 THR A C 1
ATOM 1853 O O . THR A 1 224 ? 20.927 -25.521 -33.020 1.00 75.12 224 THR A O 1
ATOM 1856 N N . ARG A 1 225 ? 20.964 -24.042 -31.336 1.00 80.56 225 ARG A N 1
ATOM 1857 C CA . ARG A 1 225 ? 19.557 -24.174 -30.929 1.00 80.56 225 ARG A CA 1
ATOM 1858 C C . ARG A 1 225 ? 18.936 -22.793 -30.796 1.00 80.56 225 ARG A C 1
ATOM 1860 O O . ARG A 1 225 ? 18.948 -22.197 -29.721 1.00 80.56 225 ARG A O 1
ATOM 1867 N N . VAL A 1 226 ? 18.416 -22.291 -31.908 1.00 72.25 226 VAL A N 1
ATOM 1868 C CA . VAL A 1 226 ? 17.841 -20.945 -32.021 1.00 72.25 226 VAL A CA 1
ATOM 1869 C C . VAL A 1 226 ? 16.701 -20.705 -31.020 1.00 72.25 226 VAL A C 1
ATOM 1871 O O . VAL A 1 226 ? 16.608 -19.621 -30.456 1.00 72.25 226 VAL A O 1
ATOM 1874 N N . GLU A 1 227 ? 15.915 -21.732 -30.692 1.00 72.50 227 GLU A N 1
ATOM 1875 C CA . GLU A 1 227 ? 14.829 -21.673 -29.697 1.00 72.50 227 GLU A CA 1
ATOM 1876 C C . GLU A 1 227 ? 15.297 -21.324 -28.271 1.00 72.50 227 GLU A C 1
ATOM 1878 O O . GLU A 1 227 ? 14.508 -20.850 -27.450 1.00 72.50 227 GLU A O 1
ATOM 1883 N N . LEU A 1 228 ? 16.583 -21.533 -27.962 1.00 73.00 228 LEU A N 1
ATOM 1884 C CA . LEU A 1 228 ? 17.194 -21.180 -26.675 1.00 73.00 228 LEU A CA 1
ATOM 1885 C C . LEU A 1 228 ? 17.757 -19.757 -26.663 1.00 73.00 228 LEU A C 1
ATOM 1887 O O . LEU A 1 228 ? 18.194 -19.282 -25.615 1.00 73.00 228 LEU A O 1
ATOM 1891 N N . PHE A 1 229 ? 17.762 -19.062 -27.802 1.00 79.50 229 PHE A N 1
ATOM 1892 C CA . PHE A 1 229 ? 18.215 -17.685 -27.842 1.00 79.50 229 PHE A CA 1
ATOM 1893 C C . PHE A 1 229 ? 17.212 -16.791 -27.107 1.00 79.50 229 PHE A C 1
ATOM 1895 O O . PHE A 1 229 ? 15.995 -16.852 -27.317 1.00 79.50 229 PHE A O 1
ATOM 1902 N N . ARG A 1 230 ? 17.742 -15.994 -26.183 1.00 78.31 230 ARG A N 1
ATOM 1903 C CA . ARG A 1 230 ? 16.988 -15.096 -25.314 1.00 78.31 230 ARG A CA 1
ATOM 1904 C C . ARG A 1 230 ? 17.669 -13.737 -25.327 1.00 78.31 230 ARG A C 1
ATOM 1906 O O . ARG A 1 230 ? 18.899 -13.654 -25.353 1.00 78.31 230 ARG A O 1
ATOM 1913 N N . ILE A 1 231 ? 16.872 -12.679 -25.303 1.00 79.81 231 ILE A N 1
ATOM 1914 C CA . ILE A 1 231 ? 17.352 -11.322 -25.046 1.00 79.81 231 ILE A CA 1
ATOM 1915 C C . ILE A 1 231 ? 16.652 -10.798 -23.800 1.00 79.81 231 ILE A C 1
ATOM 1917 O O . ILE A 1 231 ? 15.455 -10.998 -23.629 1.00 79.81 231 ILE A O 1
ATOM 1921 N N . VAL A 1 232 ? 17.402 -10.137 -22.927 1.00 74.56 232 VAL A N 1
ATOM 1922 C CA . VAL A 1 232 ? 16.819 -9.402 -21.806 1.00 74.56 232 VAL A CA 1
ATOM 1923 C C . VAL A 1 232 ? 16.523 -8.004 -22.318 1.00 74.56 232 VAL A C 1
ATOM 1925 O O . VAL A 1 232 ? 17.450 -7.284 -22.693 1.00 74.56 232 VAL A O 1
ATOM 1928 N N . LEU A 1 233 ? 15.244 -7.644 -22.374 1.00 70.69 233 LEU A N 1
ATOM 1929 C CA . LEU A 1 233 ? 14.811 -6.292 -22.697 1.00 70.69 233 LEU A CA 1
ATOM 1930 C C . LEU A 1 233 ? 14.222 -5.633 -21.469 1.00 70.69 233 LEU A C 1
ATOM 1932 O O . LEU A 1 233 ? 13.400 -6.190 -20.756 1.00 70.69 233 LEU A O 1
ATOM 1936 N N . THR A 1 234 ? 14.604 -4.398 -21.235 1.00 68.06 234 THR A N 1
ATOM 1937 C CA . THR A 1 234 ? 13.955 -3.578 -20.212 1.00 68.06 234 THR A CA 1
ATOM 1938 C C . THR A 1 234 ? 12.516 -3.225 -20.612 1.00 68.06 234 THR A C 1
ATOM 1940 O O . THR A 1 234 ? 12.162 -3.226 -21.794 1.00 68.06 234 THR A O 1
ATOM 1943 N N . SER A 1 235 ? 11.677 -2.853 -19.636 1.00 65.69 235 SER A N 1
ATOM 1944 C CA . SER A 1 235 ? 10.275 -2.437 -19.877 1.00 65.69 235 SER A CA 1
ATOM 1945 C C . SER A 1 235 ? 10.122 -1.413 -21.015 1.00 65.69 235 SER A C 1
ATOM 1947 O O . SER A 1 235 ? 9.162 -1.443 -21.774 1.00 65.69 235 SER A O 1
ATOM 1949 N N . PHE A 1 236 ? 11.089 -0.505 -21.155 1.00 65.50 236 PHE A N 1
ATOM 1950 C CA . PHE A 1 236 ? 11.061 0.570 -22.145 1.00 65.50 236 PHE A CA 1
ATOM 1951 C C . PHE A 1 236 ? 11.566 0.163 -23.537 1.00 65.50 236 PHE A C 1
ATOM 1953 O O . PHE A 1 236 ? 11.363 0.895 -24.510 1.00 65.50 236 PHE A O 1
ATOM 1960 N N . GLU A 1 237 ? 12.266 -0.963 -23.650 1.00 67.62 237 GLU A N 1
ATOM 1961 C CA . GLU A 1 237 ? 12.636 -1.561 -24.936 1.00 67.62 237 GLU A CA 1
ATOM 1962 C C . GLU A 1 237 ? 11.476 -2.382 -25.508 1.00 67.62 237 GLU A C 1
ATOM 1964 O O . GLU A 1 237 ? 11.307 -2.408 -26.721 1.00 67.62 237 GLU A O 1
ATOM 1969 N N . LEU A 1 238 ? 10.620 -2.944 -24.649 1.00 66.81 238 LEU A N 1
ATOM 1970 C CA . LEU A 1 238 ? 9.363 -3.594 -25.038 1.00 66.81 238 LEU A CA 1
ATOM 1971 C C . LEU A 1 238 ? 8.322 -2.621 -25.620 1.00 66.81 238 LEU A C 1
ATOM 1973 O O . LEU A 1 238 ? 7.585 -2.975 -26.536 1.00 66.81 238 LEU A O 1
ATOM 1977 N N . GLU A 1 239 ? 8.257 -1.382 -25.128 1.00 64.94 239 GLU A N 1
ATOM 1978 C CA . GLU A 1 239 ? 7.313 -0.371 -25.639 1.00 64.94 239 GLU A CA 1
ATOM 1979 C C . GLU A 1 239 ? 7.679 0.158 -27.036 1.00 64.94 239 GLU A C 1
ATOM 1981 O O . GLU A 1 239 ? 6.845 0.749 -27.726 1.00 64.94 239 GLU A O 1
ATOM 1986 N N . LYS A 1 240 ? 8.925 -0.039 -27.481 1.00 61.44 240 LYS A N 1
ATOM 1987 C CA . LYS A 1 240 ? 9.363 0.330 -28.828 1.00 61.44 240 LYS A CA 1
ATOM 1988 C C . LYS A 1 240 ? 9.608 -0.937 -29.641 1.00 61.44 240 LYS A C 1
ATOM 1990 O O . LYS A 1 240 ? 10.667 -1.531 -29.459 1.00 61.44 240 LYS A O 1
ATOM 1995 N N . PRO A 1 241 ? 8.736 -1.311 -30.601 1.00 54.31 241 PRO A N 1
ATOM 1996 C CA . PRO A 1 241 ? 9.136 -2.305 -31.590 1.00 54.31 241 PRO A CA 1
ATOM 1997 C C . PRO A 1 241 ? 10.459 -1.843 -32.211 1.00 54.31 241 PRO A C 1
ATOM 1999 O O . PRO A 1 241 ? 10.620 -0.652 -32.527 1.00 54.31 241 PRO A O 1
ATOM 2002 N N . ALA A 1 242 ? 11.434 -2.750 -32.319 1.00 55.25 242 ALA A N 1
ATOM 2003 C CA . ALA A 1 242 ? 12.707 -2.445 -32.948 1.00 55.25 242 ALA A CA 1
ATOM 2004 C C . ALA A 1 242 ? 12.380 -1.878 -34.331 1.00 55.25 242 ALA A C 1
ATOM 2006 O O . ALA A 1 242 ? 11.671 -2.503 -35.117 1.00 55.25 242 ALA A O 1
ATOM 2007 N N . ARG A 1 243 ? 12.783 -0.619 -34.547 1.00 51.28 243 ARG A N 1
ATOM 2008 C CA . ARG A 1 243 ? 12.394 0.220 -35.689 1.00 51.28 243 ARG A CA 1
ATOM 2009 C C . ARG A 1 243 ? 12.190 -0.595 -36.968 1.00 51.28 243 ARG A C 1
ATOM 2011 O O . ARG A 1 243 ? 13.085 -1.338 -37.371 1.00 51.28 243 ARG A O 1
ATOM 2018 N N . ARG A 1 244 ? 11.034 -0.381 -37.614 1.00 41.91 244 ARG A N 1
ATOM 2019 C CA . ARG A 1 244 ? 10.730 -0.874 -38.964 1.00 41.91 244 ARG A CA 1
ATOM 2020 C C . ARG A 1 244 ? 11.935 -0.663 -39.881 1.00 41.91 244 ARG A C 1
ATOM 2022 O O . ARG A 1 244 ? 12.494 0.432 -39.943 1.00 41.91 244 ARG A O 1
ATOM 2029 N N . ARG A 1 245 ? 12.301 -1.755 -40.547 1.00 38.38 245 ARG A N 1
ATOM 2030 C CA . ARG A 1 245 ? 13.346 -1.858 -41.562 1.00 38.38 245 ARG A CA 1
ATOM 2031 C C . ARG A 1 245 ? 13.073 -0.845 -42.684 1.00 38.38 245 ARG A C 1
ATOM 2033 O O . ARG A 1 245 ? 11.999 -0.889 -43.279 1.00 38.38 245 ARG A O 1
ATOM 2040 N N . HIS A 1 246 ? 14.040 0.030 -42.945 1.00 32.16 246 HIS A N 1
ATOM 2041 C CA . HIS A 1 246 ? 14.335 0.531 -44.285 1.00 32.16 246 HIS A CA 1
ATOM 2042 C C . HIS A 1 246 ? 15.680 -0.063 -44.683 1.00 32.16 246 HIS A C 1
ATOM 2044 O O . HIS A 1 246 ? 16.558 -0.122 -43.786 1.00 32.16 246 HIS A O 1
#

Solvent-accessible surface area (backbone atoms only — not comparable to full-atom values): 13375 Å² total; per-residue (Å²): 119,69,71,63,51,54,55,52,51,52,52,52,53,55,54,49,52,52,48,53,50,49,53,52,50,49,48,50,52,49,50,52,50,50,50,51,49,49,51,55,50,50,53,52,51,50,55,50,51,54,50,48,54,52,48,50,53,51,45,53,51,43,42,50,52,50,51,52,54,51,51,47,52,50,50,29,52,52,26,51,55,50,32,63,62,22,70,83,52,55,70,68,56,29,53,56,32,44,51,56,28,50,55,29,50,52,56,39,65,72,39,48,66,58,49,42,54,50,34,40,73,66,70,32,63,68,60,28,49,42,49,44,64,67,43,48,48,47,50,52,57,55,48,54,52,52,53,52,53,52,52,49,37,74,77,34,75,85,61,81,73,86,57,54,68,60,54,50,52,51,49,54,50,48,49,51,52,50,51,51,52,51,50,54,47,48,51,54,45,51,51,48,47,41,30,65,77,70,28,45,79,42,59,59,40,89,91,44,52,52,65,50,47,72,68,55,53,56,52,44,76,75,43,97,56,46,74,73,41,68,46,74,36,39,58,74,50,69,75,42,65,44,73,82,87,127

Organism: NCBI:txid2584084

Radius of gyration: 35.21 Å; Cα contacts (8 Å, |Δi|>4): 155; chains: 1; bounding box: 100×37×96 Å